Protein AF-A0A955P973-F1 (afdb_monomer_lite)

Radius of gyration: 18.42 Å; chains: 1; bounding box: 43×40×54 Å

Sequence (204 aa):
INCTELLSYLKTASVITGDEKYDRIYRELAKEKGYLEQARAPMPNDPALWTHIDASLLTLTLHALLLSEEDPDYLEVYREGVRQWYEEIEDEDCPLFSFTCGAIADIDIDAEACVEFLRDAPLDLIEWTVDNSSREDVSLVRSPELDHWQLDRLLPPSERAVMRWDKNPWSAVRGFGGQVESTGVYWLLPYWMGRYYGFIGAAE

Secondary structure (DSSP, 8-state):
-HHHHHHHHHHHHHHHH--HHHHHHHHHHHHHS-HHHHTTS-S-SSTTT--HHHHHHHHHHHHHHHHH---HHHHHHHHHHHHHHHHTTGGG--HHHHHHHHHHH-----HHHHHHHHHHS-S--B---EE-TT-SS--EE--S-SSS-EESSPPPGGGS----TTS-TTBSEE--TTS-B--THHHHHHHHHHHHHTSSPPP-

pLDDT: mean 93.72, std 5.2, range [50.56, 98.5]

Structure (mmCIF, N/CA/C/O backbone):
data_AF-A0A955P973-F1
#
_entry.id   AF-A0A955P973-F1
#
loop_
_atom_site.group_PDB
_atom_site.id
_atom_site.type_symbol
_atom_site.label_atom_id
_atom_site.label_alt_id
_atom_site.label_comp_id
_atom_site.label_asym_id
_atom_site.label_entity_id
_atom_site.label_seq_id
_atom_site.pdbx_PDB_ins_code
_atom_site.Cartn_x
_atom_site.Cartn_y
_atom_site.Cartn_z
_atom_site.occupancy
_atom_site.B_iso_or_equiv
_atom_site.auth_seq_id
_atom_site.auth_comp_id
_atom_site.auth_asym_id
_atom_site.auth_atom_id
_atom_site.pdbx_PDB_model_num
ATOM 1 N N . ILE A 1 1 ? 1.248 10.205 7.791 1.00 89.81 1 ILE A N 1
ATOM 2 C CA . ILE A 1 1 ? 1.519 8.778 8.131 1.00 89.81 1 ILE A CA 1
ATOM 3 C C . ILE A 1 1 ? 1.548 8.508 9.630 1.00 89.81 1 ILE A C 1
ATOM 5 O O . ILE A 1 1 ? 0.624 7.871 10.112 1.00 89.81 1 ILE A O 1
ATOM 9 N N . ASN A 1 2 ? 2.525 9.021 10.391 1.00 92.62 2 ASN A N 1
ATOM 10 C CA . ASN A 1 2 ? 2.682 8.694 11.826 1.00 92.62 2 ASN A CA 1
ATOM 11 C C . ASN A 1 2 ? 1.407 8.897 12.668 1.00 92.62 2 ASN A C 1
ATOM 13 O O . ASN A 1 2 ? 1.114 8.107 13.562 1.00 92.62 2 ASN A O 1
ATOM 17 N N . CYS A 1 3 ? 0.628 9.946 12.375 1.00 95.44 3 CYS A N 1
ATOM 18 C CA . CYS A 1 3 ? -0.659 10.174 13.036 1.00 95.44 3 CYS A CA 1
ATOM 19 C C . CYS A 1 3 ? -1.645 9.028 12.754 1.00 95.44 3 CYS A C 1
ATOM 21 O O . CYS A 1 3 ? -2.192 8.448 13.688 1.00 95.44 3 CYS A O 1
ATOM 23 N N . THR A 1 4 ? -1.825 8.672 11.480 1.00 96.25 4 THR A N 1
ATOM 24 C CA . THR A 1 4 ? -2.675 7.564 11.019 1.00 96.25 4 THR A CA 1
ATOM 25 C C . THR A 1 4 ? -2.247 6.226 11.616 1.00 96.25 4 THR A C 1
ATOM 27 O O . THR A 1 4 ? -3.092 5.464 12.079 1.00 96.25 4 THR A O 1
ATOM 30 N N . GLU A 1 5 ? -0.942 5.957 11.670 1.00 96.06 5 GLU A N 1
ATOM 31 C CA . GLU A 1 5 ? -0.391 4.740 12.269 1.00 96.06 5 GLU A CA 1
ATOM 32 C C . GLU A 1 5 ? -0.753 4.637 13.759 1.00 96.06 5 GLU A C 1
ATOM 34 O O . GLU A 1 5 ? -1.287 3.619 14.205 1.00 96.06 5 GLU A O 1
ATOM 39 N N . LEU A 1 6 ? -0.540 5.708 14.532 1.00 97.44 6 LEU A N 1
ATOM 40 C CA . LEU A 1 6 ? -0.854 5.698 15.960 1.00 97.44 6 LEU A CA 1
ATOM 41 C C . LEU A 1 6 ? -2.358 5.533 16.215 1.00 97.44 6 LEU A C 1
ATOM 43 O O . LEU A 1 6 ? -2.753 4.806 17.130 1.00 97.44 6 LEU A O 1
ATOM 47 N N . LEU A 1 7 ? -3.197 6.171 15.393 1.00 98.12 7 LEU A N 1
ATOM 48 C CA . LEU A 1 7 ? -4.647 5.985 15.435 1.00 98.12 7 LEU A CA 1
ATOM 49 C C . LEU A 1 7 ? -5.034 4.529 15.142 1.00 98.12 7 LEU A C 1
ATOM 51 O O . LEU A 1 7 ? -5.832 3.960 15.886 1.00 98.12 7 LEU A O 1
ATOM 55 N N . SER A 1 8 ? -4.422 3.912 14.127 1.00 97.69 8 SER A N 1
ATOM 56 C CA . SER A 1 8 ? -4.625 2.503 13.775 1.00 97.69 8 SER A CA 1
ATOM 57 C C . SER A 1 8 ? -4.288 1.569 14.936 1.00 97.69 8 SER A C 1
ATOM 59 O O . SER A 1 8 ? -5.124 0.753 15.334 1.00 97.69 8 SER A O 1
ATOM 61 N N . TYR A 1 9 ? -3.117 1.732 15.560 1.00 97.19 9 TYR A N 1
ATOM 62 C CA . TYR A 1 9 ? -2.709 0.895 16.691 1.00 97.19 9 TYR A CA 1
ATOM 63 C C . TYR A 1 9 ? -3.632 1.039 17.896 1.00 97.19 9 TYR A C 1
ATOM 65 O O . TYR A 1 9 ? -4.023 0.031 18.485 1.00 97.19 9 TYR A O 1
ATOM 73 N N . LEU A 1 10 ? -4.003 2.268 18.264 1.00 98.31 10 LEU A N 1
ATOM 74 C CA . LEU A 1 10 ? -4.879 2.499 19.411 1.00 98.31 10 LEU A CA 1
ATOM 75 C C . LEU A 1 10 ? -6.281 1.941 19.167 1.00 98.31 10 LEU A C 1
ATOM 77 O O . LEU A 1 10 ? -6.821 1.262 20.042 1.00 98.31 10 LEU A O 1
ATOM 81 N N . LYS A 1 11 ? -6.856 2.175 17.982 1.00 98.06 11 LYS A N 1
ATOM 82 C CA . LYS A 1 11 ? -8.194 1.678 17.666 1.00 98.06 11 LYS A CA 1
ATOM 83 C C . LYS A 1 11 ? -8.225 0.154 17.618 1.00 98.06 11 LYS A C 1
ATOM 85 O O . LYS A 1 11 ? -9.054 -0.461 18.287 1.00 98.06 11 LYS A O 1
ATOM 90 N N . THR A 1 12 ? -7.266 -0.450 16.920 1.00 97.31 12 THR A N 1
ATOM 91 C CA . THR A 1 12 ? -7.123 -1.909 16.834 1.00 97.31 12 THR A CA 1
ATOM 92 C C . THR A 1 12 ? -6.934 -2.526 18.222 1.00 97.31 12 THR A C 1
ATOM 94 O O . THR A 1 12 ? -7.609 -3.494 18.573 1.00 97.31 12 THR A O 1
ATOM 97 N N . ALA A 1 13 ? -6.071 -1.944 19.065 1.00 97.69 13 ALA A N 1
ATOM 98 C CA . ALA A 1 13 ? -5.870 -2.411 20.435 1.00 97.69 13 ALA A CA 1
ATOM 99 C C . ALA A 1 13 ? -7.152 -2.312 21.272 1.00 97.69 13 ALA A C 1
ATOM 101 O O . ALA A 1 13 ? -7.455 -3.236 22.028 1.00 97.69 13 ALA A O 1
ATOM 102 N N . SER A 1 14 ? -7.927 -1.235 21.121 1.00 97.94 14 SER A N 1
ATOM 103 C CA . SER A 1 14 ? -9.213 -1.088 21.802 1.00 97.94 14 SER A CA 1
ATOM 104 C C . SER A 1 14 ? -10.200 -2.184 21.410 1.00 97.94 14 SER A C 1
ATOM 106 O O . SER A 1 14 ? -10.818 -2.776 22.289 1.00 97.94 14 SER A O 1
ATOM 108 N N . VAL A 1 15 ? -10.324 -2.490 20.114 1.00 97.25 15 VAL A N 1
ATOM 109 C CA . VAL A 1 15 ? -11.243 -3.527 19.614 1.00 97.25 15 VAL A CA 1
ATOM 110 C C . VAL A 1 15 ? -10.823 -4.920 20.084 1.00 97.25 15 VAL A C 1
ATOM 112 O O . VAL A 1 15 ? -11.657 -5.690 20.550 1.00 97.25 15 VAL A O 1
ATOM 115 N N . ILE A 1 16 ? -9.528 -5.241 20.019 1.00 97.19 16 ILE A N 1
ATOM 116 C CA . ILE A 1 16 ? -9.019 -6.565 20.409 1.00 97.19 16 ILE A CA 1
ATOM 117 C C . ILE A 1 16 ? -9.099 -6.783 21.925 1.00 97.19 16 ILE A C 1
ATOM 119 O O . ILE A 1 16 ? -9.409 -7.885 22.375 1.00 97.19 16 ILE A O 1
ATOM 123 N N . THR A 1 17 ? -8.774 -5.764 22.726 1.00 97.94 17 THR A N 1
ATOM 124 C CA . THR A 1 17 ? -8.641 -5.919 24.186 1.00 97.94 17 THR A CA 1
ATOM 125 C C . THR A 1 17 ? -9.894 -5.539 24.969 1.00 97.94 17 THR A C 1
ATOM 127 O O . THR A 1 17 ? -10.065 -6.016 26.090 1.00 97.94 17 THR A O 1
ATOM 130 N N . GLY A 1 18 ? -10.743 -4.665 24.425 1.00 97.06 18 GLY A N 1
ATOM 131 C CA . GLY A 1 18 ? -11.860 -4.050 25.144 1.00 97.06 18 GLY A CA 1
ATOM 132 C C . GLY A 1 18 ? -11.442 -3.063 26.244 1.00 97.06 18 GLY A C 1
ATOM 133 O O . GLY A 1 18 ? -12.291 -2.630 27.018 1.00 97.06 18 GLY A O 1
ATOM 134 N N . ASP A 1 19 ? -10.155 -2.713 26.359 1.00 98.19 19 ASP A N 1
ATOM 135 C CA . ASP A 1 19 ? -9.668 -1.776 27.376 1.00 98.19 19 ASP A CA 1
ATOM 136 C C . ASP A 1 19 ? -9.933 -0.325 26.943 1.00 98.19 19 ASP A C 1
ATOM 138 O O . ASP A 1 19 ? -9.270 0.215 26.050 1.00 98.19 19 ASP A O 1
ATOM 142 N N . GLU A 1 20 ? -10.885 0.320 27.624 1.00 97.12 20 GLU A N 1
ATOM 143 C CA . GLU A 1 20 ? -11.351 1.690 27.360 1.00 97.12 20 GLU A CA 1
ATOM 144 C C . GLU A 1 20 ? -10.229 2.739 27.338 1.00 97.12 20 GLU A C 1
ATOM 146 O O . GLU A 1 20 ? -10.392 3.814 26.753 1.00 97.12 20 GLU A O 1
ATOM 151 N N . LYS A 1 21 ? -9.063 2.463 27.945 1.00 98.38 21 LYS A N 1
ATOM 152 C CA . LYS A 1 21 ? -7.933 3.399 27.904 1.00 98.38 21 LYS A CA 1
ATOM 153 C C . LYS A 1 21 ? -7.481 3.681 26.468 1.00 98.38 21 LYS A C 1
ATOM 155 O O . LYS A 1 21 ? -7.048 4.801 26.200 1.00 98.38 21 LYS A O 1
ATOM 160 N N . TYR A 1 22 ? -7.555 2.688 25.576 1.00 98.50 22 TYR A N 1
ATOM 161 C CA . TYR A 1 22 ? -7.095 2.820 24.197 1.00 98.50 22 TYR A CA 1
ATOM 162 C C . TYR A 1 22 ? -8.058 3.678 23.380 1.00 98.50 22 TYR A C 1
ATOM 164 O O . TYR A 1 22 ? -7.598 4.630 22.758 1.00 98.50 22 TYR A O 1
ATOM 172 N N . ASP A 1 23 ? -9.371 3.423 23.456 1.00 97.81 23 ASP A N 1
ATOM 173 C CA . ASP A 1 23 ? -10.387 4.265 22.802 1.00 97.81 23 ASP A CA 1
ATOM 174 C C . ASP A 1 23 ? -10.342 5.708 23.321 1.00 97.81 23 ASP A C 1
ATOM 176 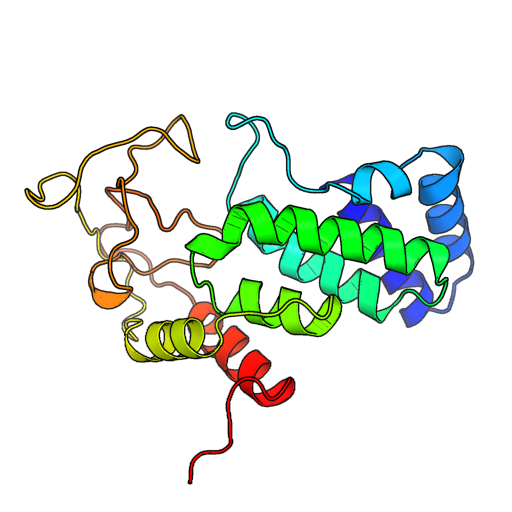O O . ASP A 1 23 ? -10.379 6.656 22.537 1.00 97.81 23 ASP A O 1
ATOM 180 N N . ARG A 1 24 ? -10.160 5.902 24.634 1.00 98.38 24 ARG A N 1
ATOM 181 C CA . ARG A 1 24 ? -10.030 7.247 25.208 1.00 98.38 24 ARG A CA 1
ATOM 182 C C . ARG A 1 24 ? -8.853 8.016 24.606 1.00 98.38 24 ARG A C 1
ATOM 184 O O . ARG A 1 24 ? -9.037 9.152 24.176 1.00 98.38 24 ARG A O 1
ATOM 191 N N . ILE A 1 25 ? -7.660 7.412 24.566 1.00 98.50 25 ILE A N 1
ATOM 192 C CA . ILE A 1 25 ? -6.463 8.059 23.997 1.00 98.50 25 ILE A CA 1
ATOM 193 C C . ILE A 1 25 ? -6.630 8.248 22.485 1.00 98.50 25 ILE A C 1
ATOM 195 O O . ILE A 1 25 ? -6.295 9.305 21.961 1.00 98.50 25 ILE A O 1
ATOM 199 N N . TYR A 1 26 ? -7.190 7.260 21.787 1.00 98.38 26 TYR A N 1
ATOM 200 C CA . TYR A 1 26 ? -7.517 7.350 20.366 1.00 98.38 26 TYR A CA 1
ATOM 201 C C . TYR A 1 26 ? -8.381 8.584 20.065 1.00 98.38 26 TYR A C 1
ATOM 203 O O . TYR A 1 26 ? -8.027 9.389 19.204 1.00 98.38 26 TYR A O 1
ATOM 211 N N . ARG A 1 27 ? -9.467 8.790 20.821 1.00 98.00 27 ARG A N 1
ATOM 212 C CA . ARG A 1 27 ? -10.365 9.942 20.647 1.00 98.00 27 ARG A CA 1
ATOM 213 C C . ARG A 1 27 ? -9.706 11.268 21.015 1.00 98.00 27 ARG A C 1
ATOM 215 O O . ARG A 1 27 ? -9.924 12.246 20.302 1.00 98.00 27 ARG A O 1
ATOM 222 N N . GLU A 1 28 ? -8.894 11.300 22.073 1.00 98.31 28 GLU A N 1
ATOM 223 C CA . GLU A 1 28 ? -8.109 12.483 22.455 1.00 98.31 28 GLU A CA 1
ATOM 224 C C . GLU A 1 28 ? -7.164 12.899 21.319 1.00 98.31 28 GLU A C 1
ATOM 226 O O . GLU A 1 28 ? -7.184 14.046 20.876 1.00 98.31 28 GLU A O 1
ATOM 231 N N . LEU A 1 29 ? -6.371 11.965 20.787 1.00 98.44 29 LEU A N 1
ATOM 232 C CA . LEU A 1 29 ? -5.438 12.258 19.699 1.00 98.44 29 LEU A CA 1
ATOM 233 C C . LEU A 1 29 ? -6.167 12.655 18.415 1.00 98.44 29 LEU A C 1
ATOM 235 O O . LEU A 1 29 ? -5.798 13.639 17.770 1.00 98.44 29 LEU A O 1
ATOM 239 N N . ALA A 1 30 ? -7.225 11.924 18.068 1.00 97.88 30 ALA A N 1
ATOM 240 C CA . ALA A 1 30 ? -8.020 12.192 16.881 1.00 97.88 30 ALA A CA 1
ATOM 241 C C . ALA A 1 30 ? -8.620 13.607 16.901 1.00 97.88 30 ALA A C 1
ATOM 243 O O . ALA A 1 30 ? -8.427 14.351 15.938 1.00 97.88 30 ALA A O 1
ATOM 244 N N . LYS A 1 31 ? -9.305 13.989 17.991 1.00 96.06 31 LYS A N 1
ATOM 245 C CA . LYS A 1 31 ? -10.055 15.254 18.076 1.00 96.06 31 LYS A CA 1
ATOM 246 C C . LYS A 1 31 ? -9.228 16.415 18.612 1.00 96.06 31 LYS A C 1
ATOM 248 O O . LYS A 1 31 ? -9.226 17.486 18.018 1.00 96.06 31 LYS A O 1
ATOM 253 N N . GLU A 1 32 ? -8.538 16.233 19.733 1.00 96.38 32 GLU A N 1
ATOM 254 C CA . GLU A 1 32 ? -7.876 17.339 20.437 1.00 96.38 32 GLU A CA 1
ATOM 255 C C . GLU A 1 32 ? -6.486 17.644 19.882 1.00 96.38 32 GLU A C 1
ATOM 257 O O . GLU A 1 32 ? -6.037 18.789 19.940 1.00 96.38 32 GLU A O 1
ATOM 262 N N . LYS A 1 33 ? -5.788 16.633 19.348 1.00 97.44 33 LYS A N 1
ATOM 263 C CA . LYS A 1 33 ? -4.465 16.808 18.719 1.00 97.44 33 LYS A CA 1
ATOM 264 C C . LYS A 1 33 ? -4.527 16.904 17.195 1.00 97.44 33 LYS A C 1
ATOM 266 O O . LYS A 1 33 ? -3.489 17.097 16.569 1.00 97.44 33 LYS A O 1
ATOM 271 N N . GLY A 1 34 ? -5.719 16.787 16.607 1.00 97.06 34 GLY A N 1
ATOM 272 C CA . GLY A 1 34 ? -5.938 16.926 15.167 1.00 97.06 34 GLY A CA 1
ATOM 273 C C . GLY A 1 34 ? -5.402 15.763 14.331 1.00 97.06 34 GLY A C 1
ATOM 274 O O . GLY A 1 34 ? -5.201 15.927 13.131 1.00 97.06 34 GLY A O 1
ATOM 275 N N . TYR A 1 35 ? -5.156 14.590 14.927 1.00 98.06 35 TYR A N 1
ATOM 276 C CA . TYR A 1 35 ? -4.590 13.454 14.186 1.00 98.06 35 TYR A CA 1
ATOM 277 C C . TYR A 1 35 ? -5.574 12.905 13.156 1.00 98.06 35 TYR A C 1
ATOM 279 O O . TYR A 1 35 ? -5.141 12.360 12.146 1.00 98.06 35 TYR A O 1
ATOM 287 N N . LEU A 1 36 ? -6.880 13.069 13.395 1.00 97.50 36 LEU A N 1
ATOM 288 C CA . LEU A 1 36 ? -7.906 12.696 12.427 1.00 97.50 36 LEU A CA 1
ATOM 289 C C . LEU A 1 36 ? -7.771 13.524 11.146 1.00 97.50 36 LEU A C 1
ATOM 291 O O . LEU A 1 36 ? -7.778 12.969 10.059 1.00 97.50 36 LEU A O 1
ATOM 295 N N . GLU A 1 37 ? -7.551 14.832 11.275 1.00 96.94 37 GLU A N 1
ATOM 296 C CA . GLU A 1 37 ? -7.366 15.713 10.119 1.00 96.94 37 GLU A CA 1
ATOM 297 C C . GLU A 1 37 ? -6.099 15.357 9.333 1.00 96.94 37 GLU A C 1
ATOM 299 O O . GLU A 1 37 ? -6.122 15.284 8.110 1.00 96.94 37 GLU A O 1
ATOM 304 N N . GLN A 1 38 ? -5.006 15.032 10.030 1.00 95.62 38 GLN A N 1
ATOM 305 C CA . GLN A 1 38 ? -3.779 14.543 9.387 1.00 95.62 38 GLN A CA 1
ATOM 306 C C . GLN A 1 38 ? -3.970 13.192 8.676 1.00 95.62 38 GLN A C 1
ATOM 308 O O . GLN A 1 38 ? -3.183 12.846 7.800 1.00 95.62 38 GLN A O 1
ATOM 313 N N . ALA A 1 39 ? -4.990 12.413 9.049 1.00 96.31 39 ALA A N 1
ATOM 314 C CA . ALA A 1 39 ? -5.301 11.141 8.409 1.00 96.31 39 ALA A CA 1
ATOM 315 C C . ALA A 1 39 ? -6.120 11.288 7.113 1.00 96.31 39 ALA A C 1
ATOM 317 O O . ALA A 1 39 ? -6.230 10.296 6.399 1.00 96.31 39 ALA A O 1
ATOM 318 N N . ARG A 1 40 ? -6.638 12.486 6.783 1.00 95.94 40 ARG A N 1
ATOM 319 C CA . ARG A 1 40 ? -7.300 12.765 5.489 1.00 95.94 40 ARG A CA 1
ATOM 320 C C . ARG A 1 40 ? -6.344 12.722 4.297 1.00 95.94 40 ARG A C 1
ATOM 322 O O . ARG A 1 40 ? -6.775 12.445 3.190 1.00 95.94 40 ARG A O 1
ATOM 329 N N . ALA A 1 41 ? -5.068 13.026 4.519 1.00 94.94 41 ALA A N 1
ATOM 330 C CA . ALA A 1 41 ? -4.021 13.004 3.499 1.00 94.94 41 ALA A CA 1
ATOM 331 C C . ALA A 1 41 ? -2.750 12.411 4.122 1.00 94.94 41 ALA A C 1
ATOM 333 O O . ALA A 1 41 ? -1.848 13.145 4.538 1.00 94.94 41 ALA A O 1
ATOM 334 N N . PRO A 1 42 ? -2.718 11.083 4.337 1.00 93.31 42 PRO A N 1
ATOM 335 C CA . PRO A 1 42 ? -1.640 10.460 5.076 1.00 93.31 42 PRO A CA 1
ATOM 336 C C . PRO A 1 42 ? -0.309 10.531 4.331 1.00 93.31 42 PRO A C 1
ATOM 338 O O . PRO A 1 42 ? 0.707 10.619 5.026 1.00 93.31 42 PRO A O 1
ATOM 341 N N . MET A 1 43 ? -0.301 10.492 2.994 1.00 90.75 43 MET A N 1
ATOM 342 C CA . MET A 1 43 ? 0.917 10.562 2.183 1.00 90.75 43 MET A CA 1
ATOM 343 C C . MET A 1 43 ? 1.409 12.010 2.048 1.00 90.75 43 MET A C 1
ATOM 345 O O . MET A 1 43 ? 0.599 12.923 1.884 1.00 90.75 43 MET A O 1
ATOM 349 N N . PRO A 1 44 ? 2.728 12.254 2.125 1.00 87.25 44 PRO A N 1
ATOM 350 C CA . PRO A 1 44 ? 3.273 13.584 1.906 1.00 87.25 44 PRO A CA 1
ATOM 351 C C . PRO A 1 44 ? 3.269 13.951 0.416 1.00 87.25 44 PRO A C 1
ATOM 353 O O . PRO A 1 44 ? 3.720 13.173 -0.415 1.00 87.25 44 PRO A O 1
ATOM 356 N N . ASN A 1 45 ? 2.875 15.188 0.107 1.00 82.69 45 ASN A N 1
ATOM 357 C CA . ASN A 1 45 ? 2.956 15.744 -1.253 1.00 82.69 45 ASN A CA 1
ATOM 358 C C . ASN A 1 45 ? 4.360 16.279 -1.600 1.00 82.69 45 ASN A C 1
ATOM 360 O O . ASN A 1 45 ? 4.595 16.722 -2.720 1.00 82.69 45 ASN A O 1
ATOM 364 N N . ASP A 1 46 ? 5.271 16.339 -0.622 1.00 86.31 46 ASP A N 1
ATOM 365 C CA . ASP A 1 46 ? 6.655 16.764 -0.839 1.00 86.31 46 ASP A CA 1
ATOM 366 C C . ASP A 1 46 ? 7.471 15.568 -1.360 1.00 86.31 46 ASP A C 1
ATOM 368 O O . ASP A 1 46 ? 7.659 14.609 -0.602 1.00 86.31 46 ASP A O 1
ATOM 372 N N . PRO A 1 47 ? 8.007 15.616 -2.596 1.00 80.94 47 PRO A N 1
ATOM 373 C CA . PRO A 1 47 ? 8.802 14.524 -3.161 1.00 80.94 47 PRO A CA 1
ATOM 374 C C . PRO A 1 47 ? 10.032 14.148 -2.323 1.00 80.94 47 PRO A C 1
ATOM 376 O O . PRO A 1 47 ? 10.534 13.034 -2.431 1.00 80.94 47 PRO A O 1
ATOM 379 N N . ALA A 1 48 ? 10.538 15.056 -1.480 1.00 85.38 48 ALA A N 1
ATOM 380 C CA . ALA A 1 48 ? 11.658 14.771 -0.582 1.00 85.38 48 ALA A CA 1
ATOM 381 C C . ALA A 1 48 ? 11.268 13.902 0.628 1.00 85.38 48 ALA A C 1
ATOM 383 O O . ALA A 1 48 ? 12.141 13.346 1.293 1.00 85.38 48 ALA A O 1
ATOM 384 N N . LEU A 1 49 ? 9.974 13.820 0.942 1.00 85.19 49 LEU A N 1
ATOM 385 C CA . LEU A 1 49 ? 9.425 13.022 2.039 1.00 85.19 49 LEU A CA 1
ATOM 386 C C . LEU A 1 49 ? 8.700 11.771 1.541 1.00 85.19 49 LEU A C 1
ATOM 388 O O . LEU A 1 49 ? 8.305 10.939 2.353 1.00 85.19 49 LEU A O 1
ATOM 392 N N . TRP A 1 50 ? 8.496 11.654 0.233 1.00 85.56 50 TRP A N 1
ATOM 393 C CA . TRP A 1 50 ? 7.768 10.553 -0.368 1.00 85.56 50 TRP A CA 1
ATOM 394 C C . TRP A 1 50 ? 8.634 9.294 -0.414 1.00 85.56 50 TRP A C 1
ATOM 396 O O . TRP A 1 50 ? 9.756 9.315 -0.923 1.00 85.56 50 TRP A O 1
ATOM 406 N N . THR A 1 51 ? 8.116 8.191 0.129 1.00 85.50 51 THR A N 1
ATOM 407 C CA . THR A 1 51 ? 8.795 6.895 0.091 1.00 85.50 51 THR A CA 1
ATOM 408 C C . THR A 1 51 ? 7.816 5.753 -0.164 1.00 85.50 51 THR A C 1
ATOM 410 O O . THR A 1 51 ? 6.666 5.764 0.270 1.00 85.50 51 THR A O 1
ATOM 413 N N . HIS A 1 52 ? 8.306 4.695 -0.803 1.00 88.06 52 HIS A N 1
ATOM 414 C CA . HIS A 1 52 ? 7.549 3.449 -0.983 1.00 88.06 52 HIS A CA 1
ATOM 415 C C . HIS A 1 52 ? 7.277 2.680 0.306 1.00 88.06 52 HIS A C 1
ATOM 417 O O . HIS A 1 52 ? 6.302 1.936 0.418 1.00 88.06 52 HIS A O 1
ATOM 423 N N . ILE A 1 53 ? 8.145 2.852 1.302 1.00 89.56 53 ILE A N 1
ATOM 424 C CA . ILE A 1 53 ? 7.982 2.220 2.615 1.00 89.56 53 ILE A CA 1
ATOM 425 C C . ILE A 1 53 ? 6.698 2.726 3.269 1.00 89.56 53 ILE A C 1
ATOM 427 O O . ILE A 1 53 ? 5.922 1.945 3.817 1.00 89.56 53 ILE A O 1
ATOM 431 N N . ASP A 1 54 ? 6.475 4.027 3.159 1.00 89.88 54 ASP A N 1
ATOM 432 C CA . ASP A 1 54 ? 5.311 4.732 3.661 1.00 89.88 54 ASP A CA 1
ATOM 433 C C . ASP A 1 54 ? 4.012 4.272 2.982 1.00 89.88 54 ASP A C 1
ATOM 435 O O . ASP A 1 54 ? 3.056 3.911 3.673 1.00 89.88 54 ASP A O 1
ATOM 439 N N . ALA A 1 55 ? 4.006 4.159 1.649 1.00 88.38 55 ALA A N 1
ATOM 440 C CA . ALA A 1 55 ? 2.880 3.593 0.901 1.00 88.38 55 ALA A CA 1
ATOM 441 C C . ALA A 1 55 ? 2.575 2.145 1.337 1.00 88.38 55 ALA A C 1
ATOM 443 O O . ALA A 1 55 ? 1.433 1.792 1.647 1.00 88.38 55 ALA A O 1
ATOM 444 N N . SER A 1 56 ? 3.605 1.302 1.466 1.00 91.31 56 SER A N 1
ATOM 445 C CA . SER A 1 56 ? 3.422 -0.076 1.932 1.00 91.31 56 SER A CA 1
ATOM 446 C C . SER A 1 56 ? 2.929 -0.157 3.381 1.00 91.31 56 SER A C 1
ATOM 448 O O . SER A 1 56 ? 2.180 -1.079 3.713 1.00 91.31 56 SER A O 1
ATOM 450 N N . LEU A 1 57 ? 3.318 0.774 4.254 1.00 93.06 57 LEU A N 1
ATOM 451 C CA . LEU A 1 57 ? 2.841 0.834 5.636 1.00 93.06 57 LEU A CA 1
ATOM 452 C C . LEU A 1 57 ? 1.359 1.237 5.706 1.00 93.06 57 LEU A C 1
ATOM 454 O O . LEU A 1 57 ? 0.615 0.717 6.545 1.00 93.06 57 LEU A O 1
ATOM 458 N N . LEU A 1 58 ? 0.897 2.115 4.811 1.00 93.88 58 LEU A N 1
ATOM 459 C CA . LEU A 1 58 ? -0.513 2.509 4.729 1.00 93.88 58 LEU A CA 1
ATOM 460 C C . LEU A 1 58 ? -1.444 1.344 4.399 1.00 93.88 58 LEU A C 1
ATOM 462 O O . LEU A 1 58 ? -2.534 1.272 4.967 1.00 93.88 58 LEU A O 1
ATOM 466 N N . THR A 1 59 ? -0.965 0.368 3.623 1.00 92.56 59 THR A N 1
ATOM 467 C CA . THR A 1 59 ? -1.690 -0.891 3.380 1.00 92.56 59 THR A CA 1
ATOM 468 C C . THR A 1 59 ? -2.082 -1.572 4.692 1.00 92.56 59 THR A C 1
ATOM 470 O O . THR A 1 59 ? -3.210 -2.018 4.846 1.00 92.56 59 THR A O 1
ATOM 473 N N . LEU A 1 60 ? -1.177 -1.641 5.671 1.00 91.06 60 LEU A N 1
ATOM 474 C CA . LEU A 1 60 ? -1.453 -2.302 6.949 1.00 91.06 60 LEU A CA 1
ATOM 475 C C . LEU A 1 60 ? -2.251 -1.402 7.897 1.00 91.06 60 LEU A C 1
ATOM 477 O O . LEU A 1 60 ? -3.179 -1.859 8.566 1.00 91.06 60 LEU A O 1
ATOM 481 N N . THR A 1 61 ? -1.888 -0.121 7.964 1.00 95.06 61 THR A N 1
ATOM 482 C CA . THR A 1 61 ? -2.447 0.806 8.955 1.00 95.06 61 THR A CA 1
ATOM 483 C C . THR A 1 61 ? -3.883 1.200 8.633 1.00 95.06 61 THR A C 1
ATOM 485 O O . THR A 1 61 ? -4.738 1.086 9.513 1.00 95.06 61 THR A O 1
ATOM 488 N N . LEU A 1 62 ? -4.181 1.608 7.395 1.00 95.00 62 LEU A N 1
ATOM 489 C CA . LEU A 1 62 ? -5.539 1.980 6.992 1.00 95.00 62 LEU A CA 1
ATOM 490 C C . LEU A 1 62 ? -6.454 0.757 6.957 1.00 95.00 62 LEU A C 1
ATOM 492 O O . LEU A 1 62 ? -7.588 0.851 7.412 1.00 95.00 62 LEU A O 1
ATOM 496 N N . HIS A 1 63 ? -5.961 -0.409 6.533 1.00 92.94 63 HIS A N 1
ATOM 497 C CA . HIS A 1 63 ? -6.765 -1.631 6.540 1.00 92.94 63 HIS A CA 1
ATOM 498 C C . HIS A 1 63 ? -7.225 -2.012 7.952 1.00 92.94 63 HIS A C 1
ATOM 500 O O . HIS A 1 63 ? -8.417 -2.197 8.185 1.00 92.94 63 HIS A O 1
ATOM 506 N N . ALA A 1 64 ? -6.308 -2.057 8.924 1.00 93.94 64 ALA A N 1
ATOM 507 C CA . ALA A 1 64 ? -6.668 -2.344 10.312 1.00 93.94 64 ALA A CA 1
ATOM 508 C C . ALA A 1 64 ? -7.582 -1.263 10.915 1.00 93.94 64 ALA A C 1
ATOM 510 O O . ALA A 1 64 ? -8.518 -1.583 11.650 1.00 93.94 64 ALA A O 1
ATOM 511 N N . LEU A 1 65 ? -7.343 0.008 10.579 1.00 95.62 65 LEU A N 1
ATOM 512 C CA . LEU A 1 65 ? -8.108 1.138 11.101 1.00 95.62 65 LEU A CA 1
ATOM 513 C C . LEU A 1 65 ? -9.549 1.157 10.571 1.00 95.62 65 LEU A C 1
ATOM 515 O O . LEU A 1 65 ? -10.471 1.254 11.377 1.00 95.62 65 LEU A O 1
ATOM 519 N N . LEU A 1 66 ? -9.758 1.007 9.257 1.00 95.81 66 LEU A N 1
ATOM 520 C CA . LEU A 1 66 ? -11.100 0.989 8.660 1.00 95.81 66 LEU A CA 1
ATOM 521 C C . LEU A 1 66 ? -11.906 -0.253 9.056 1.00 95.81 66 LEU A C 1
ATOM 523 O O . LEU A 1 66 ? -13.119 -0.152 9.197 1.00 95.81 66 LEU A O 1
ATOM 527 N N . LEU A 1 67 ? -11.261 -1.405 9.276 1.00 93.50 67 LEU A N 1
ATOM 528 C CA . LEU A 1 67 ? -11.950 -2.599 9.783 1.00 93.50 67 LEU A CA 1
ATOM 529 C C . LEU A 1 67 ? -12.336 -2.492 11.266 1.00 93.50 67 LEU A C 1
ATOM 531 O O . LEU A 1 67 ? -13.213 -3.225 11.718 1.00 93.50 67 LEU A O 1
ATOM 535 N N . SER A 1 68 ? -11.666 -1.621 12.026 1.00 95.94 68 SER A N 1
ATOM 536 C CA . SER A 1 68 ? -11.881 -1.467 13.469 1.00 95.94 68 SER A CA 1
ATOM 537 C C . SER A 1 68 ? -12.774 -0.278 13.834 1.00 95.94 68 SER A C 1
ATOM 539 O O . SER A 1 68 ? -13.272 -0.225 14.958 1.00 95.94 68 SER A O 1
ATOM 541 N N . GLU A 1 69 ? -12.931 0.712 12.952 1.00 96.56 69 GLU A N 1
ATOM 542 C CA . GLU A 1 69 ? -13.730 1.910 13.216 1.00 96.56 69 GLU A CA 1
ATOM 543 C C . GLU A 1 69 ? -15.213 1.721 12.880 1.00 96.56 69 GLU A C 1
ATOM 545 O O . GLU A 1 69 ? -15.577 1.121 11.874 1.00 96.56 69 GLU A O 1
ATOM 550 N N . GLU A 1 70 ? -16.073 2.265 13.739 1.00 95.50 70 GLU A N 1
ATOM 551 C CA . GLU A 1 70 ? -17.533 2.195 13.629 1.00 95.50 70 GLU A CA 1
ATOM 552 C C . GLU A 1 70 ? -18.167 3.590 13.527 1.00 95.50 70 GLU A C 1
ATOM 554 O O . GLU A 1 70 ? -19.297 3.723 13.059 1.00 95.50 70 GLU A O 1
ATOM 559 N N . ASP A 1 71 ? -17.459 4.639 13.961 1.00 97.12 71 ASP A N 1
ATOM 560 C CA . ASP A 1 71 ? -17.919 6.020 13.887 1.00 97.12 71 ASP A CA 1
ATOM 561 C C . ASP A 1 71 ? -17.928 6.492 12.417 1.00 97.12 71 ASP A C 1
ATOM 563 O O . ASP A 1 71 ? -16.864 6.586 11.791 1.00 97.12 71 ASP A O 1
ATOM 567 N N . PRO A 1 72 ? -19.107 6.790 11.838 1.00 96.94 72 PRO A N 1
ATOM 568 C CA . PRO A 1 72 ? -19.221 7.129 10.423 1.00 96.94 72 PRO A CA 1
ATOM 569 C C . PRO A 1 72 ? -18.478 8.420 10.060 1.00 96.94 72 PRO A C 1
ATOM 571 O O . PRO A 1 72 ? -17.976 8.522 8.941 1.00 96.94 72 PRO A O 1
ATOM 574 N N . ASP A 1 73 ? -18.353 9.371 10.992 1.00 96.56 73 ASP A N 1
ATOM 575 C CA . ASP A 1 73 ? -17.653 10.634 10.740 1.00 96.56 73 ASP A CA 1
ATOM 576 C C . ASP A 1 73 ? -16.144 10.397 10.585 1.00 96.56 73 ASP A C 1
ATOM 578 O O . ASP A 1 73 ? -15.476 11.040 9.777 1.00 96.56 73 ASP A O 1
ATOM 582 N N . TYR A 1 74 ? -15.599 9.444 11.343 1.00 97.44 74 TYR A N 1
ATOM 583 C CA . TYR A 1 74 ? -14.194 9.057 11.266 1.00 97.44 74 TYR A CA 1
ATOM 584 C C . TYR A 1 74 ? -13.916 8.178 10.051 1.00 97.44 74 TYR A C 1
ATOM 586 O O . TYR A 1 74 ? -12.899 8.354 9.383 1.00 97.44 74 TYR A O 1
ATOM 594 N N . LEU A 1 75 ? -14.825 7.247 9.748 1.00 96.81 75 LEU A N 1
ATOM 595 C CA . LEU A 1 75 ? -14.709 6.381 8.580 1.00 96.81 75 LEU A CA 1
ATOM 596 C C . LEU A 1 75 ? -14.627 7.183 7.283 1.00 96.81 75 LEU A C 1
ATOM 598 O O . LEU A 1 75 ? -13.822 6.830 6.424 1.00 96.81 75 LEU A O 1
ATOM 602 N N . GLU A 1 76 ? -15.402 8.262 7.136 1.00 96.31 76 GLU A N 1
ATOM 603 C CA . GLU A 1 76 ? -15.312 9.083 5.925 1.00 96.31 76 GLU A CA 1
ATOM 604 C C . GLU A 1 76 ? -13.942 9.755 5.793 1.00 96.31 76 GLU A C 1
ATOM 606 O O . GLU A 1 76 ? -13.332 9.695 4.730 1.00 96.31 76 GLU A O 1
ATOM 611 N N . VAL A 1 77 ? -13.395 10.284 6.892 1.00 97.12 77 VAL A N 1
ATOM 612 C CA . VAL A 1 77 ? -12.035 10.849 6.918 1.00 97.12 77 VAL A CA 1
ATOM 613 C C . VAL A 1 77 ? -10.988 9.820 6.497 1.00 97.12 77 VAL A C 1
ATOM 615 O O . VAL A 1 77 ? -10.094 10.119 5.708 1.00 97.12 77 VAL A O 1
ATOM 618 N N . TYR A 1 78 ? -11.085 8.594 7.006 1.00 97.25 78 TYR A N 1
ATOM 619 C CA . TYR A 1 78 ? -10.132 7.550 6.650 1.00 97.25 78 TYR A CA 1
ATOM 620 C C . TYR A 1 78 ? -10.284 7.090 5.203 1.00 97.25 78 TYR A C 1
ATOM 622 O O . TYR A 1 78 ? -9.276 6.800 4.564 1.00 97.25 78 TYR A O 1
ATOM 630 N N . ARG A 1 79 ? -11.505 7.073 4.656 1.00 96.62 79 ARG A N 1
ATOM 631 C CA . ARG A 1 79 ? -11.732 6.801 3.230 1.00 96.62 79 ARG A CA 1
ATOM 632 C C . ARG A 1 79 ? -11.163 7.898 2.342 1.00 96.62 79 ARG A C 1
ATOM 634 O O . ARG A 1 79 ? -10.563 7.569 1.327 1.00 96.62 79 ARG A O 1
ATOM 641 N N . GLU A 1 80 ? -11.287 9.169 2.721 1.00 96.31 80 GLU A N 1
ATOM 642 C CA . GLU A 1 80 ? -10.576 10.263 2.043 1.00 96.31 80 GLU A CA 1
ATOM 643 C C . GLU A 1 80 ? -9.059 10.031 2.057 1.00 96.31 80 GLU A C 1
ATOM 645 O O . GLU A 1 80 ? -8.424 10.133 1.012 1.00 96.31 80 GLU A O 1
ATOM 650 N N . GLY A 1 81 ? -8.500 9.606 3.195 1.00 96.19 81 GLY A N 1
ATOM 651 C CA . GLY A 1 81 ? -7.086 9.240 3.303 1.00 96.19 81 GLY A CA 1
ATOM 652 C C . GLY A 1 81 ? -6.667 8.083 2.398 1.00 96.19 81 GLY A C 1
ATOM 653 O O . GLY A 1 81 ? -5.582 8.124 1.823 1.00 96.19 81 GLY A O 1
ATOM 654 N N . VAL A 1 82 ? -7.516 7.063 2.238 1.00 96.75 82 VAL A N 1
ATOM 655 C CA . VAL A 1 82 ? -7.265 5.957 1.299 1.00 96.75 82 VAL A CA 1
ATOM 656 C C . VAL A 1 82 ? -7.319 6.446 -0.149 1.00 96.75 82 VAL A C 1
ATOM 658 O O . VAL A 1 82 ? -6.459 6.054 -0.929 1.00 96.75 82 VAL A O 1
ATOM 661 N N . ARG A 1 83 ? -8.276 7.313 -0.510 1.00 95.56 83 ARG A N 1
ATOM 662 C CA . ARG A 1 83 ? -8.361 7.903 -1.860 1.00 95.56 83 ARG A CA 1
ATOM 663 C C . ARG A 1 83 ? -7.121 8.737 -2.174 1.00 95.56 83 ARG A C 1
ATOM 665 O O . ARG A 1 83 ? -6.494 8.497 -3.194 1.00 95.56 83 ARG A O 1
ATOM 672 N N . GLN A 1 84 ? -6.715 9.618 -1.254 1.00 94.94 84 GLN A N 1
ATOM 673 C CA . GLN A 1 84 ? -5.501 10.423 -1.408 1.00 94.94 84 GLN A CA 1
ATOM 674 C C . GLN A 1 84 ? -4.254 9.553 -1.549 1.00 94.94 84 GLN A C 1
ATOM 676 O O . GLN A 1 84 ? -3.384 9.855 -2.350 1.00 94.94 84 GLN A O 1
ATOM 681 N N . TRP A 1 85 ? -4.152 8.473 -0.772 1.00 94.06 85 TRP A N 1
ATOM 682 C CA . TRP A 1 85 ? -3.047 7.539 -0.929 1.00 94.06 85 TRP A CA 1
ATOM 683 C C . TRP A 1 85 ? -3.091 6.843 -2.293 1.00 94.06 85 TRP A C 1
ATOM 685 O O . TRP A 1 85 ? -2.061 6.792 -2.952 1.00 94.06 85 TRP A O 1
ATOM 695 N N . TYR A 1 86 ? -4.252 6.336 -2.721 1.00 94.75 86 TYR A N 1
ATOM 696 C CA . TYR A 1 86 ? -4.388 5.603 -3.980 1.00 94.75 86 TYR A CA 1
ATOM 697 C C . TYR A 1 86 ? -4.055 6.458 -5.206 1.00 94.75 86 TYR A C 1
ATOM 699 O O . TYR A 1 86 ? -3.349 5.973 -6.081 1.00 94.75 86 TYR A O 1
ATOM 707 N N . GLU A 1 87 ? -4.460 7.731 -5.226 1.00 92.75 87 GLU A N 1
ATOM 708 C CA . GLU A 1 87 ? -4.100 8.690 -6.287 1.00 92.75 87 GLU A CA 1
ATOM 709 C C . GLU A 1 87 ? -2.576 8.789 -6.511 1.00 92.75 87 GLU A C 1
ATOM 711 O O . GLU A 1 87 ? -2.128 9.019 -7.627 1.00 92.75 87 GLU A O 1
ATOM 716 N N . GLU A 1 88 ? -1.758 8.572 -5.476 1.00 90.06 88 GLU A N 1
ATOM 717 C CA . GLU A 1 88 ? -0.291 8.638 -5.576 1.00 90.06 88 GLU A CA 1
ATOM 718 C C . GLU A 1 88 ? 0.356 7.344 -6.102 1.00 90.06 88 GLU A C 1
ATOM 720 O O . GLU A 1 88 ? 1.547 7.336 -6.413 1.00 90.06 88 GLU A O 1
ATOM 725 N N . ILE A 1 89 ? -0.382 6.230 -6.138 1.00 90.56 89 ILE A N 1
ATOM 726 C CA . ILE A 1 89 ? 0.156 4.890 -6.436 1.00 90.56 89 ILE A CA 1
ATOM 727 C C . ILE A 1 89 ? -0.640 4.124 -7.502 1.00 90.56 89 ILE A C 1
ATOM 729 O O . ILE A 1 89 ? -0.297 2.979 -7.800 1.00 90.56 89 ILE A O 1
ATOM 733 N N . GLU A 1 90 ? -1.716 4.702 -8.044 1.00 91.94 90 GLU A N 1
ATOM 734 C CA . GLU A 1 90 ? -2.613 4.019 -8.984 1.00 91.94 90 GLU A CA 1
ATOM 735 C C . GLU A 1 90 ? -1.879 3.556 -10.247 1.00 91.94 90 GLU A C 1
ATOM 737 O O . GLU A 1 90 ? -2.079 2.426 -10.686 1.00 91.94 90 GLU A O 1
ATOM 742 N N . ASP A 1 91 ? -0.927 4.361 -10.730 1.00 91.19 91 ASP A N 1
ATOM 743 C CA . ASP A 1 91 ? -0.106 4.082 -11.914 1.00 91.19 91 ASP A CA 1
ATOM 744 C C . ASP A 1 91 ? 0.867 2.899 -11.737 1.00 91.19 91 ASP A C 1
ATOM 746 O O . ASP A 1 91 ? 1.595 2.547 -12.666 1.00 91.19 91 ASP A O 1
ATOM 750 N N . GLU A 1 92 ? 0.938 2.293 -10.546 1.00 91.12 92 GLU A N 1
ATOM 751 C CA . GLU A 1 92 ? 1.860 1.188 -10.269 1.00 91.12 92 GLU A CA 1
ATOM 752 C C . GLU A 1 92 ? 1.287 -0.202 -10.521 1.00 91.12 92 GLU A C 1
ATOM 754 O O . GLU A 1 92 ? 2.044 -1.182 -10.494 1.00 91.12 92 GLU A O 1
ATOM 759 N N . ASP A 1 93 ? -0.034 -0.299 -10.708 1.00 90.38 93 ASP A N 1
ATOM 760 C CA . ASP A 1 93 ? -0.782 -1.555 -10.832 1.00 90.38 93 ASP A CA 1
ATOM 761 C C . ASP A 1 93 ? -0.411 -2.576 -9.740 1.00 90.38 93 ASP A C 1
ATOM 763 O O . ASP A 1 93 ? -0.437 -3.793 -9.942 1.00 90.38 93 ASP 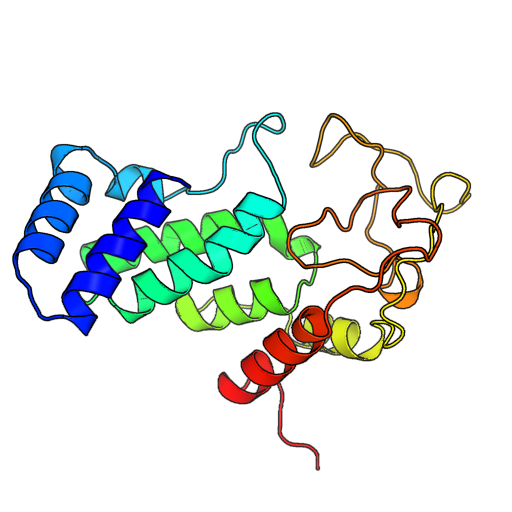A O 1
ATOM 767 N N . CYS A 1 94 ? -0.017 -2.078 -8.561 1.00 94.00 94 CYS A N 1
ATOM 768 C CA . CYS A 1 94 ? 0.466 -2.889 -7.455 1.00 94.00 94 CYS A CA 1
ATOM 769 C C . CYS A 1 94 ? -0.699 -3.701 -6.869 1.00 94.00 94 CYS A C 1
ATOM 771 O O . CYS A 1 94 ? -1.564 -3.126 -6.197 1.00 94.00 94 CYS A O 1
ATOM 773 N N . PRO A 1 95 ? -0.715 -5.043 -7.003 1.00 95.81 95 PRO A N 1
ATOM 774 C CA . PRO A 1 95 ? -1.850 -5.846 -6.560 1.00 95.81 95 PRO A CA 1
ATOM 775 C C . PRO A 1 95 ? -2.104 -5.741 -5.052 1.00 95.81 95 PRO A C 1
ATOM 777 O O . PRO A 1 95 ? -3.250 -5.782 -4.612 1.00 95.81 95 PRO A O 1
ATOM 780 N N . LEU A 1 96 ? -1.050 -5.582 -4.237 1.00 95.25 96 LEU A N 1
ATOM 781 C CA . LEU A 1 96 ? -1.211 -5.415 -2.790 1.00 95.25 96 LEU A CA 1
ATOM 782 C C . LEU A 1 96 ? -1.963 -4.122 -2.468 1.00 95.25 96 LEU A C 1
ATOM 784 O O . LEU A 1 96 ? -2.857 -4.128 -1.620 1.00 95.25 96 LEU A O 1
ATOM 788 N N . PHE A 1 97 ? -1.601 -3.026 -3.128 1.00 95.31 97 PHE A N 1
ATOM 789 C CA . PHE A 1 97 ? -2.175 -1.725 -2.827 1.00 95.31 97 PHE A CA 1
ATOM 790 C C . PHE A 1 97 ? -3.569 -1.583 -3.432 1.00 95.31 97 PHE A C 1
ATOM 792 O O . PHE A 1 97 ? -4.511 -1.296 -2.697 1.00 95.31 97 PHE A O 1
ATOM 799 N N . SER A 1 98 ? -3.731 -1.897 -4.719 1.00 95.88 98 SER A N 1
ATOM 800 C CA . SER A 1 98 ? -5.014 -1.812 -5.419 1.00 95.88 98 SER A CA 1
ATOM 801 C C . SER A 1 98 ? -6.081 -2.673 -4.747 1.00 95.88 98 SER A C 1
ATOM 803 O O . SER A 1 98 ? -7.127 -2.155 -4.362 1.00 95.88 98 SER A O 1
ATOM 805 N N . PHE A 1 99 ? -5.813 -3.957 -4.472 1.00 96.06 99 PHE A N 1
ATOM 806 C CA . PHE A 1 99 ? -6.796 -4.798 -3.773 1.00 96.06 99 PHE A CA 1
ATOM 807 C C . PHE A 1 99 ? -7.098 -4.302 -2.354 1.00 96.06 99 PHE A C 1
ATOM 809 O O . PHE A 1 99 ? -8.226 -4.456 -1.889 1.00 96.06 99 PHE A O 1
ATOM 816 N N . THR A 1 100 ? -6.132 -3.692 -1.660 1.00 94.75 100 THR A N 1
ATOM 817 C CA . THR A 1 100 ? -6.382 -3.089 -0.342 1.00 94.75 100 THR A CA 1
ATOM 818 C C . THR A 1 100 ? -7.324 -1.899 -0.452 1.00 94.75 100 THR A C 1
ATOM 820 O O . THR A 1 100 ? -8.331 -1.866 0.254 1.00 94.75 100 THR A O 1
ATOM 823 N N . CYS A 1 101 ? -7.018 -0.949 -1.336 1.00 95.25 101 CYS A N 1
ATOM 824 C CA . CYS A 1 101 ? -7.799 0.263 -1.558 1.00 95.25 101 CYS A CA 1
ATOM 825 C C . CYS A 1 101 ? -9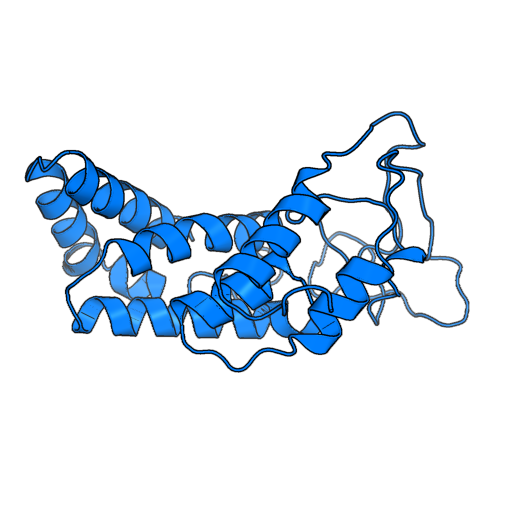.222 -0.059 -2.024 1.00 95.25 101 CYS A C 1
ATOM 827 O O . CYS A 1 101 ? -10.182 0.426 -1.422 1.00 95.25 101 CYS A O 1
ATOM 829 N N . GLY A 1 102 ? -9.363 -0.953 -3.008 1.00 94.81 102 GLY A N 1
ATOM 830 C CA . GLY A 1 102 ? -10.665 -1.425 -3.477 1.00 94.81 102 GLY A CA 1
ATOM 831 C C . GLY A 1 102 ? -11.484 -2.084 -2.363 1.00 94.81 102 GLY A C 1
ATOM 832 O O . GLY A 1 102 ? -12.673 -1.813 -2.225 1.00 94.81 102 GLY A O 1
ATOM 833 N N . ALA A 1 103 ? -10.852 -2.892 -1.504 1.00 93.62 103 ALA A N 1
ATOM 834 C CA . ALA A 1 103 ? -11.553 -3.598 -0.431 1.00 93.62 103 ALA A CA 1
ATOM 835 C C . ALA A 1 103 ? -12.064 -2.688 0.698 1.00 93.62 103 ALA A C 1
ATOM 837 O O . ALA A 1 103 ? -13.120 -2.966 1.265 1.00 93.62 103 ALA A O 1
ATOM 838 N N . ILE A 1 104 ? -11.315 -1.643 1.075 1.00 92.44 104 ILE A N 1
ATOM 839 C CA . ILE A 1 104 ? -11.629 -0.839 2.275 1.00 92.44 104 ILE A CA 1
ATOM 840 C C . ILE A 1 104 ? -12.286 0.509 1.970 1.00 92.44 104 ILE A C 1
ATOM 842 O O . ILE A 1 104 ? -12.949 1.069 2.847 1.00 92.44 104 ILE A O 1
ATOM 846 N N . ALA A 1 105 ? -12.121 1.035 0.756 1.00 89.38 105 ALA A N 1
ATOM 847 C CA . ALA A 1 105 ? -12.596 2.367 0.389 1.00 89.38 105 ALA A CA 1
ATOM 848 C C . ALA A 1 105 ? -13.550 2.397 -0.814 1.00 89.38 105 ALA A C 1
ATOM 850 O O . ALA A 1 105 ? -13.935 3.495 -1.214 1.00 89.38 105 ALA A O 1
ATOM 851 N N . ASP A 1 106 ? -13.969 1.232 -1.332 1.00 85.50 106 ASP A N 1
ATOM 852 C CA . ASP A 1 106 ? -14.889 1.116 -2.481 1.00 85.50 106 ASP A CA 1
ATOM 853 C C . ASP A 1 10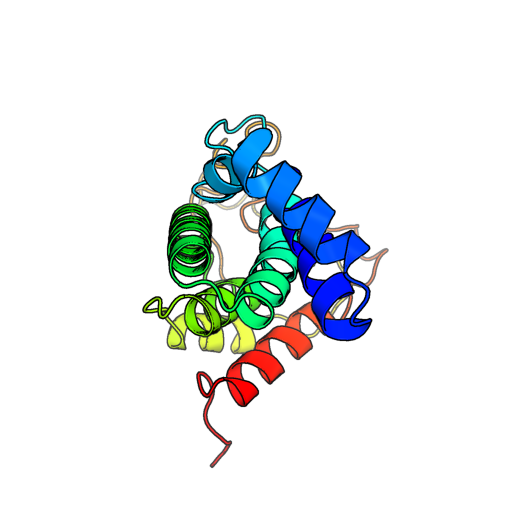6 ? -14.389 1.911 -3.701 1.00 85.50 106 ASP A C 1
ATOM 855 O O . ASP A 1 106 ? -15.130 2.627 -4.373 1.00 85.50 106 ASP A O 1
ATOM 859 N N . ILE A 1 107 ? -13.075 1.849 -3.920 1.00 92.75 107 ILE A N 1
ATOM 860 C CA . ILE A 1 107 ? -12.403 2.475 -5.056 1.00 92.75 107 ILE A CA 1
ATOM 861 C C . ILE A 1 107 ? -12.477 1.511 -6.240 1.00 92.75 107 ILE A C 1
ATOM 863 O O . ILE A 1 107 ? -12.215 0.316 -6.081 1.00 92.75 107 ILE A O 1
ATOM 867 N N . ASP A 1 108 ? -12.830 2.036 -7.414 1.00 93.00 108 ASP A N 1
ATOM 868 C CA . ASP A 1 108 ? -12.776 1.282 -8.666 1.00 93.00 108 ASP A CA 1
ATOM 869 C C . ASP A 1 108 ? -11.310 1.092 -9.062 1.00 93.00 108 ASP A C 1
ATOM 871 O O . ASP A 1 108 ? -10.584 2.067 -9.251 1.00 93.00 108 ASP A O 1
ATOM 875 N N . ILE A 1 109 ? -10.868 -0.161 -9.110 1.00 95.50 109 ILE A N 1
ATOM 876 C CA . ILE A 1 109 ? -9.476 -0.531 -9.371 1.00 95.50 109 ILE A CA 1
ATOM 877 C C . ILE A 1 109 ? -9.376 -1.321 -10.669 1.00 95.50 109 ILE A C 1
ATOM 879 O O . ILE A 1 109 ? -10.269 -2.108 -10.997 1.00 95.50 109 ILE A O 1
ATOM 883 N N . ASP A 1 110 ? -8.236 -1.218 -11.349 1.00 95.69 110 ASP A N 1
ATOM 884 C CA . ASP A 1 110 ? -7.923 -2.110 -12.464 1.00 95.69 110 ASP A CA 1
ATOM 885 C C . ASP A 1 110 ? -7.473 -3.489 -11.947 1.00 95.69 110 ASP A C 1
ATOM 887 O O . ASP A 1 110 ? -6.290 -3.813 -11.791 1.00 95.69 110 ASP A O 1
ATOM 891 N N . ALA A 1 111 ? -8.460 -4.325 -11.617 1.00 95.38 111 ALA A N 1
ATOM 892 C CA . ALA A 1 111 ? -8.211 -5.688 -11.170 1.00 95.38 111 ALA A CA 1
ATOM 893 C C . ALA A 1 111 ? -7.562 -6.551 -12.268 1.00 95.38 111 ALA A C 1
ATOM 895 O O . ALA A 1 111 ? -6.827 -7.483 -11.936 1.00 95.38 111 ALA A O 1
ATOM 896 N N . GLU A 1 112 ? -7.806 -6.257 -13.550 1.00 96.00 112 GLU A N 1
ATOM 897 C CA . GLU A 1 112 ? -7.213 -6.992 -14.669 1.00 96.00 112 GLU A CA 1
ATOM 898 C C . GLU A 1 112 ? -5.710 -6.716 -14.754 1.00 96.00 112 GLU A C 1
ATOM 900 O O . GLU A 1 112 ? -4.932 -7.672 -14.770 1.00 96.00 112 GLU A O 1
ATOM 905 N N . ALA A 1 113 ? -5.291 -5.450 -14.669 1.00 95.94 113 ALA A N 1
ATOM 906 C CA . ALA A 1 113 ? -3.882 -5.067 -14.595 1.00 95.94 113 ALA A CA 1
ATOM 907 C C . ALA A 1 113 ? -3.171 -5.721 -13.398 1.00 95.94 113 ALA A C 1
ATOM 909 O O . ALA A 1 113 ? -2.081 -6.280 -13.543 1.00 95.94 113 ALA A O 1
ATOM 910 N N . CYS A 1 114 ? -3.827 -5.779 -12.233 1.00 96.56 114 CYS A N 1
ATOM 911 C CA . CYS A 1 114 ? -3.289 -6.477 -11.062 1.00 96.56 114 CYS A CA 1
ATOM 912 C C . CYS A 1 114 ? -3.110 -7.990 -11.301 1.00 96.56 114 CYS A C 1
ATOM 914 O O . CYS A 1 114 ? -2.156 -8.602 -10.811 1.00 96.56 114 CYS A O 1
ATOM 916 N N . VAL A 1 115 ? -4.027 -8.632 -12.033 1.00 96.12 115 VAL A N 1
ATOM 917 C CA . VAL A 1 115 ? -3.905 -10.055 -12.384 1.00 96.12 115 VAL A CA 1
ATOM 918 C C . VAL A 1 115 ? -2.807 -10.275 -13.423 1.00 96.12 115 VAL A C 1
ATOM 920 O O . VAL A 1 115 ? -2.036 -11.226 -13.279 1.00 96.12 115 VAL A O 1
ATOM 923 N N . GLU A 1 116 ? -2.700 -9.414 -14.434 1.00 96.00 116 GLU A N 1
ATOM 924 C CA . GLU A 1 116 ? -1.612 -9.456 -15.416 1.00 96.00 116 GLU A CA 1
ATOM 925 C C . GLU A 1 116 ? -0.253 -9.282 -14.739 1.00 96.00 116 GLU A C 1
ATOM 927 O O . GLU A 1 116 ? 0.668 -10.057 -15.003 1.00 96.00 116 GLU A O 1
ATOM 932 N N . PHE A 1 117 ? -0.158 -8.379 -13.760 1.00 95.31 117 PHE A N 1
ATOM 933 C CA . PHE A 1 117 ? 1.021 -8.258 -12.916 1.00 95.31 117 PHE A CA 1
ATOM 934 C C . PHE A 1 117 ? 1.375 -9.596 -12.258 1.00 95.31 117 PHE A C 1
ATOM 936 O O . PHE A 1 117 ? 2.511 -10.056 -12.352 1.00 95.31 117 PHE A O 1
ATOM 943 N N . LEU A 1 118 ? 0.416 -10.243 -11.581 1.00 95.62 118 LEU A N 1
ATOM 944 C CA . LEU A 1 118 ? 0.656 -11.512 -10.882 1.00 95.62 118 LEU A CA 1
ATOM 945 C C . LEU A 1 118 ? 1.034 -12.656 -11.836 1.00 95.62 118 LEU A C 1
ATOM 947 O O . LEU A 1 118 ? 1.707 -13.595 -11.406 1.00 95.62 118 LEU A O 1
ATOM 951 N N . ARG A 1 119 ? 0.599 -12.601 -13.101 1.00 95.44 119 ARG A N 1
ATOM 952 C CA . ARG A 1 119 ? 0.957 -13.572 -14.146 1.00 95.44 119 ARG A CA 1
ATOM 953 C C . ARG A 1 119 ? 2.371 -13.359 -14.678 1.00 95.44 119 ARG A C 1
ATOM 955 O O . ARG A 1 119 ? 3.065 -14.345 -14.908 1.00 95.44 119 ARG A O 1
ATOM 962 N N . ASP A 1 120 ? 2.776 -12.107 -14.874 1.00 96.00 120 ASP A N 1
ATOM 963 C CA . ASP A 1 120 ? 4.090 -11.746 -15.416 1.00 96.00 120 ASP A CA 1
ATOM 964 C C . ASP A 1 120 ? 5.198 -11.728 -14.346 1.00 96.00 120 ASP A C 1
ATOM 966 O O . ASP A 1 120 ? 6.375 -11.908 -14.658 1.00 96.00 120 ASP A O 1
ATOM 970 N N . ALA A 1 121 ? 4.836 -11.545 -13.071 1.00 94.00 121 ALA A N 1
ATOM 971 C CA . ALA A 1 121 ? 5.785 -11.475 -11.966 1.00 94.00 121 ALA A CA 1
ATOM 972 C C . ALA A 1 121 ? 6.685 -12.729 -11.892 1.00 94.00 121 ALA A C 1
ATOM 974 O O . ALA A 1 121 ? 6.179 -13.855 -11.805 1.00 94.00 121 ALA A O 1
ATOM 975 N N . PRO A 1 122 ? 8.023 -12.564 -11.869 1.00 91.44 122 PRO A N 1
ATOM 976 C CA . PRO A 1 122 ? 8.938 -13.692 -11.792 1.00 91.44 122 PRO A CA 1
ATOM 977 C C . PRO A 1 122 ? 8.783 -14.437 -10.460 1.00 91.44 122 PRO A C 1
ATOM 979 O O . PRO A 1 122 ? 8.690 -13.838 -9.390 1.00 91.44 122 PRO A O 1
ATOM 982 N N . LEU A 1 123 ? 8.784 -15.771 -10.535 1.00 90.75 123 LEU A N 1
ATOM 983 C CA . LEU A 1 123 ? 8.743 -16.650 -9.359 1.00 90.75 123 LEU A CA 1
ATOM 984 C C . LEU A 1 123 ? 10.138 -16.990 -8.811 1.00 90.75 123 LEU A C 1
ATOM 986 O O . LEU A 1 123 ? 10.236 -17.574 -7.733 1.00 90.75 123 LEU A O 1
ATOM 990 N N . ASP A 1 124 ? 11.206 -16.650 -9.543 1.00 93.50 124 ASP A N 1
ATOM 991 C CA . ASP A 1 124 ? 12.561 -16.629 -8.984 1.00 93.50 124 ASP A CA 1
ATOM 992 C C . ASP A 1 124 ? 12.654 -15.440 -8.030 1.00 93.50 124 ASP A C 1
ATOM 994 O O . ASP A 1 124 ? 12.404 -14.310 -8.435 1.00 93.50 124 ASP A O 1
ATOM 998 N N . LEU A 1 125 ? 12.972 -15.701 -6.764 1.00 94.69 125 LEU A N 1
ATOM 999 C CA . LEU A 1 125 ? 13.038 -14.677 -5.725 1.00 94.69 125 LEU A CA 1
ATOM 1000 C C . LEU A 1 125 ? 14.455 -14.130 -5.524 1.00 94.69 125 LEU A C 1
ATOM 1002 O O . LEU A 1 125 ? 14.649 -13.253 -4.680 1.00 94.69 125 LEU A O 1
ATOM 1006 N N . ILE A 1 126 ? 15.451 -14.628 -6.264 1.00 95.94 126 ILE A N 1
ATOM 1007 C CA . ILE A 1 126 ? 16.818 -14.113 -6.201 1.00 95.94 126 ILE A CA 1
ATOM 1008 C C . ILE A 1 126 ? 16.832 -12.676 -6.734 1.00 95.94 126 ILE A C 1
ATOM 1010 O O . ILE A 1 126 ? 16.451 -12.403 -7.872 1.00 95.94 126 ILE A O 1
ATOM 1014 N N . GLU A 1 127 ? 17.327 -11.739 -5.925 1.00 95.19 127 GLU A N 1
ATOM 1015 C CA . GLU A 1 127 ? 17.428 -10.328 -6.304 1.00 95.19 127 GLU A CA 1
ATOM 1016 C C . GLU A 1 127 ? 18.668 -10.099 -7.186 1.00 95.19 127 GLU A C 1
ATOM 1018 O O . GLU A 1 127 ? 19.691 -9.534 -6.771 1.00 95.19 127 GLU A O 1
ATOM 1023 N N . TRP A 1 128 ? 18.586 -10.573 -8.432 1.00 96.19 128 TRP A N 1
ATOM 1024 C CA . TRP A 1 128 ? 19.533 -10.247 -9.495 1.00 96.19 128 TRP A CA 1
ATOM 1025 C C . TRP A 1 128 ? 19.550 -8.741 -9.750 1.00 96.19 128 TRP A C 1
ATOM 1027 O O . TRP A 1 128 ? 18.512 -8.081 -9.722 1.00 96.19 128 TRP A O 1
ATOM 1037 N N . THR A 1 129 ? 20.736 -8.187 -10.008 1.00 96.62 129 THR A N 1
ATOM 1038 C CA . THR A 1 129 ? 20.824 -6.783 -10.415 1.00 96.62 129 THR A CA 1
ATOM 1039 C C . THR A 1 129 ? 20.351 -6.640 -11.855 1.00 96.62 129 THR A C 1
ATOM 1041 O O . THR A 1 129 ? 20.982 -7.170 -12.768 1.00 96.62 129 THR A O 1
ATOM 1044 N N . VAL A 1 130 ? 19.262 -5.901 -12.039 1.00 96.19 130 VAL A N 1
ATOM 1045 C CA . VAL A 1 130 ? 18.723 -5.496 -13.336 1.00 96.19 130 VAL A CA 1
ATOM 1046 C C . VAL A 1 130 ? 19.066 -4.025 -13.545 1.00 96.19 130 VAL A C 1
ATOM 1048 O O . VAL A 1 130 ? 18.726 -3.179 -12.716 1.00 96.19 130 VAL A O 1
ATOM 1051 N N . ASP A 1 131 ? 19.770 -3.734 -14.638 1.00 97.06 131 ASP A N 1
ATOM 1052 C CA . ASP A 1 131 ? 20.145 -2.382 -15.051 1.00 97.06 131 ASP A CA 1
ATOM 1053 C C . ASP A 1 131 ? 19.370 -2.000 -16.316 1.00 97.06 131 ASP A C 1
ATOM 1055 O O . ASP A 1 131 ? 19.730 -2.380 -17.430 1.00 97.06 131 ASP A O 1
ATOM 1059 N N . ASN A 1 132 ? 18.300 -1.232 -16.127 1.00 97.19 132 ASN A N 1
ATOM 1060 C CA . ASN A 1 132 ? 17.476 -0.692 -17.202 1.00 97.19 132 ASN A CA 1
ATOM 1061 C C . ASN A 1 132 ? 17.930 0.710 -17.645 1.00 97.19 132 ASN A C 1
ATOM 1063 O O . ASN A 1 132 ? 17.329 1.281 -18.550 1.00 97.19 132 ASN A O 1
ATOM 1067 N N . SER A 1 133 ? 18.995 1.274 -17.061 1.00 96.31 133 SER A N 1
ATOM 1068 C CA . SER A 1 133 ? 19.443 2.645 -17.357 1.00 96.31 133 SER A CA 1
ATOM 1069 C C . SER A 1 133 ? 20.084 2.812 -18.737 1.00 96.31 133 SER A C 1
ATOM 1071 O O . SER A 1 133 ? 20.203 3.929 -19.236 1.00 96.31 133 SER A O 1
ATOM 1073 N N . SER A 1 134 ? 20.496 1.700 -19.349 1.00 94.88 134 SER A N 1
ATOM 1074 C CA . SER A 1 134 ? 21.134 1.661 -20.670 1.00 94.88 134 SER A CA 1
ATOM 1075 C C . SER A 1 134 ? 20.166 1.386 -21.824 1.00 94.88 134 SER A C 1
ATOM 1077 O O . SER A 1 134 ? 20.588 1.323 -22.979 1.00 94.88 134 SER A O 1
ATOM 1079 N N . ARG A 1 135 ? 18.877 1.205 -21.526 1.00 96.50 135 ARG A N 1
ATOM 1080 C CA . ARG A 1 135 ? 17.841 0.946 -22.526 1.00 96.50 135 ARG A CA 1
ATOM 1081 C C . ARG A 1 135 ? 17.591 2.170 -23.406 1.00 96.50 135 ARG A C 1
ATOM 1083 O O . ARG A 1 135 ? 17.568 3.296 -22.925 1.00 96.50 135 ARG A O 1
ATOM 1090 N N . GLU A 1 136 ? 17.365 1.931 -24.696 1.00 96.75 136 GLU A N 1
ATOM 1091 C CA . GLU A 1 136 ? 17.094 2.991 -25.681 1.00 96.75 136 GLU A CA 1
ATOM 1092 C C . GLU A 1 136 ? 15.605 3.386 -25.755 1.00 96.75 136 GLU A C 1
ATOM 1094 O O . GLU A 1 136 ? 15.270 4.411 -26.343 1.00 96.75 136 GLU A O 1
ATOM 1099 N N . ASP A 1 137 ? 14.707 2.579 -25.178 1.00 97.31 137 ASP A N 1
ATOM 1100 C CA . ASP A 1 137 ? 13.246 2.736 -25.238 1.00 97.31 137 ASP A CA 1
ATOM 1101 C C . ASP A 1 137 ? 12.621 3.391 -23.989 1.00 97.31 137 ASP A C 1
ATOM 1103 O O . ASP A 1 137 ? 11.394 3.425 -23.863 1.00 97.31 137 ASP A O 1
ATOM 1107 N N . VAL A 1 138 ? 13.447 3.883 -23.062 1.00 96.88 138 VAL A N 1
ATOM 1108 C CA . VAL A 1 138 ? 13.042 4.559 -21.815 1.00 96.88 138 VAL A CA 1
ATOM 1109 C C . VAL A 1 138 ? 13.974 5.732 -21.517 1.00 96.88 138 VAL A C 1
ATOM 1111 O O . VAL A 1 138 ? 15.104 5.788 -22.003 1.00 96.88 138 VAL A O 1
ATOM 1114 N N . SER A 1 139 ? 13.505 6.670 -20.700 1.00 96.88 139 SER A N 1
ATOM 1115 C CA . SER A 1 139 ? 14.267 7.846 -20.271 1.00 96.88 139 SER A CA 1
ATOM 1116 C C . SER A 1 139 ? 14.484 7.855 -18.760 1.00 96.88 139 SER A C 1
ATOM 1118 O O . SER A 1 139 ? 13.643 7.385 -18.000 1.00 96.88 139 SER A O 1
ATOM 1120 N N . LEU A 1 140 ? 15.602 8.437 -18.310 1.00 96.62 140 LEU A N 1
ATOM 1121 C CA . LEU A 1 140 ? 15.874 8.622 -16.883 1.00 96.62 140 LEU A CA 1
ATOM 1122 C C . LEU A 1 140 ? 15.225 9.903 -16.347 1.00 96.62 140 LEU A C 1
ATOM 1124 O O . LEU A 1 140 ? 15.455 10.994 -16.872 1.00 96.62 140 LEU A O 1
ATOM 1128 N N . VAL A 1 141 ? 14.480 9.777 -15.251 1.00 94.81 141 VAL A N 1
ATOM 1129 C CA . VAL A 1 141 ? 13.756 10.862 -14.577 1.00 94.81 141 VAL A CA 1
ATOM 1130 C C . VAL A 1 141 ? 14.064 10.904 -13.072 1.00 94.81 141 VAL A C 1
ATOM 1132 O O . VAL A 1 141 ? 14.687 9.997 -12.515 1.00 94.81 141 VAL A O 1
ATOM 1135 N N . ARG A 1 142 ? 13.660 12.001 -12.416 1.00 88.94 142 ARG A N 1
ATOM 1136 C CA . ARG A 1 142 ? 13.766 12.234 -10.958 1.00 88.94 142 ARG A CA 1
ATOM 1137 C C . ARG A 1 142 ? 12.391 12.472 -10.327 1.00 88.94 142 ARG A C 1
ATOM 1139 O O . ARG A 1 142 ? 12.177 13.466 -9.642 1.00 88.94 142 ARG A O 1
ATOM 1146 N N . SER A 1 143 ? 11.452 11.603 -10.670 1.00 82.62 143 SER A N 1
ATOM 1147 C CA . SER A 1 143 ? 10.086 11.573 -10.155 1.00 82.62 143 SER A CA 1
ATOM 1148 C C . SER A 1 143 ? 9.624 10.109 -10.140 1.00 82.62 143 SER A C 1
ATOM 1150 O O . SER A 1 143 ? 9.985 9.401 -11.084 1.00 82.62 143 SER A O 1
ATOM 1152 N N . PRO A 1 144 ? 8.857 9.649 -9.134 1.00 73.75 144 PRO A N 1
ATOM 1153 C CA . PRO A 1 144 ? 8.400 10.397 -7.952 1.00 73.75 144 PRO A CA 1
ATOM 1154 C C . PRO A 1 144 ? 9.500 10.718 -6.918 1.00 73.75 144 PRO A C 1
ATOM 1156 O O . PRO A 1 144 ? 9.411 11.737 -6.243 1.00 73.75 144 PRO A O 1
ATOM 1159 N N . GLU A 1 145 ? 10.582 9.933 -6.829 1.00 81.00 145 GLU A N 1
ATOM 1160 C CA . GLU A 1 145 ? 11.685 10.195 -5.878 1.00 81.00 145 GLU A CA 1
ATOM 1161 C C . GLU A 1 145 ? 12.787 11.107 -6.466 1.00 81.00 145 GLU A C 1
ATOM 1163 O O . GLU A 1 145 ? 13.083 11.069 -7.660 1.00 81.00 145 GLU A O 1
ATOM 1168 N N . LEU A 1 146 ? 13.460 11.915 -5.641 1.00 83.19 146 LEU A N 1
ATOM 1169 C CA . LEU A 1 146 ? 14.492 12.852 -6.129 1.00 83.19 146 LEU A CA 1
ATOM 1170 C C . LEU A 1 146 ? 15.908 12.257 -6.203 1.00 83.19 146 LEU A C 1
ATOM 1172 O O . LEU A 1 146 ? 16.719 12.689 -7.033 1.00 83.19 146 LEU A O 1
ATOM 1176 N N . ASP A 1 147 ? 16.225 11.305 -5.324 1.00 82.31 147 ASP A N 1
ATOM 1177 C CA . ASP A 1 147 ? 17.600 10.841 -5.098 1.00 82.31 147 ASP A CA 1
ATOM 1178 C C . ASP A 1 147 ? 18.060 9.796 -6.118 1.00 82.31 147 ASP A C 1
ATOM 1180 O O . ASP A 1 147 ? 19.201 9.842 -6.594 1.00 82.31 147 ASP A O 1
ATOM 1184 N N . HIS A 1 148 ? 17.176 8.866 -6.476 1.00 85.38 148 HIS A N 1
ATOM 1185 C CA . HIS A 1 148 ? 17.487 7.746 -7.355 1.00 85.38 148 HIS A CA 1
ATOM 1186 C C . HIS A 1 148 ? 17.035 8.005 -8.795 1.00 85.38 148 HIS A C 1
ATOM 1188 O O . HIS A 1 148 ? 15.996 8.615 -9.043 1.00 85.38 148 HIS A O 1
ATOM 1194 N N . TRP A 1 149 ? 17.816 7.507 -9.760 1.00 93.12 149 TRP A N 1
ATOM 1195 C CA . TRP A 1 149 ? 17.385 7.489 -11.156 1.00 93.12 149 TRP A CA 1
ATOM 1196 C C . TRP A 1 149 ? 16.206 6.539 -11.321 1.00 93.12 149 TRP A C 1
ATOM 1198 O O . TRP A 1 149 ? 16.276 5.370 -10.927 1.00 93.12 149 TRP A O 1
ATOM 1208 N N . GLN A 1 150 ? 15.147 7.058 -11.924 1.00 93.88 150 GLN A N 1
ATOM 1209 C CA . GLN A 1 150 ? 13.923 6.330 -12.217 1.00 93.88 150 GLN A CA 1
ATOM 1210 C C . GLN A 1 150 ? 13.683 6.301 -13.720 1.00 93.88 150 GLN A C 1
ATOM 1212 O O . GLN A 1 150 ? 14.279 7.089 -14.453 1.00 93.88 150 GLN A O 1
ATOM 1217 N N . LEU A 1 151 ? 12.838 5.387 -14.170 1.00 95.94 151 LEU A N 1
ATOM 1218 C CA . LEU A 1 151 ? 12.366 5.325 -15.546 1.00 95.94 151 LEU A CA 1
ATOM 1219 C C . LEU A 1 151 ? 11.127 6.208 -15.716 1.00 95.94 151 LEU A C 1
ATOM 1221 O O . LEU A 1 151 ? 10.352 6.389 -14.782 1.00 95.94 151 LEU A O 1
ATOM 1225 N N . ASP A 1 152 ? 10.940 6.746 -16.916 1.00 94.94 152 ASP A N 1
ATOM 1226 C CA . ASP A 1 152 ? 9.787 7.567 -17.306 1.00 94.94 152 ASP A CA 1
ATOM 1227 C C . ASP A 1 152 ? 8.470 6.784 -17.430 1.00 94.94 152 ASP A C 1
ATOM 1229 O O . ASP A 1 152 ? 7.403 7.386 -17.522 1.00 94.94 152 ASP A O 1
ATOM 1233 N N . ARG A 1 153 ? 8.543 5.451 -17.428 1.00 94.12 153 ARG A N 1
ATOM 1234 C CA . ARG A 1 153 ? 7.401 4.533 -17.394 1.00 94.12 153 ARG A CA 1
ATOM 1235 C C . ARG A 1 153 ? 7.755 3.261 -16.634 1.00 94.12 153 ARG A C 1
ATOM 1237 O O . ARG A 1 153 ? 8.919 2.847 -16.625 1.00 94.12 153 ARG A O 1
ATOM 1244 N N . LEU A 1 154 ? 6.751 2.592 -16.072 1.00 93.50 154 LEU A N 1
ATOM 1245 C CA . LEU A 1 154 ? 6.942 1.249 -15.539 1.00 93.50 154 LEU A CA 1
ATOM 1246 C C . LEU A 1 154 ? 7.145 0.238 -16.664 1.00 93.50 154 LEU A C 1
ATOM 1248 O O . LEU A 1 154 ? 6.431 0.211 -17.667 1.00 93.50 154 LEU A O 1
ATOM 1252 N N . LEU A 1 155 ? 8.155 -0.604 -16.472 1.00 95.00 155 LEU A N 1
ATOM 1253 C CA . LEU A 1 155 ? 8.391 -1.777 -17.299 1.00 95.00 155 LEU A CA 1
ATOM 1254 C C . LEU A 1 155 ? 7.555 -2.962 -16.788 1.00 95.00 155 LEU A C 1
ATOM 1256 O O . LEU A 1 155 ? 7.200 -2.985 -15.603 1.00 95.00 155 LEU A O 1
ATOM 1260 N N . PRO A 1 156 ? 7.282 -3.970 -17.637 1.00 94.94 156 PRO A N 1
ATOM 1261 C CA . PRO A 1 156 ? 6.646 -5.210 -17.201 1.00 94.94 156 PRO A CA 1
ATOM 1262 C C . PRO A 1 156 ? 7.345 -5.817 -15.969 1.00 94.94 156 PRO A C 1
ATOM 1264 O O . PRO A 1 156 ? 8.570 -5.698 -15.843 1.00 94.94 156 PRO A O 1
ATOM 1267 N N . PRO A 1 157 ? 6.613 -6.439 -15.022 1.00 93.94 157 PRO A N 1
ATOM 1268 C CA . PRO A 1 157 ? 7.201 -7.170 -13.893 1.00 93.94 157 PRO A CA 1
ATOM 1269 C C . PRO A 1 157 ? 8.398 -8.067 -14.250 1.00 93.94 157 PRO A C 1
ATOM 1271 O O . PRO A 1 157 ? 9.392 -8.056 -13.526 1.00 93.94 157 PRO A O 1
ATOM 1274 N N . SER A 1 158 ? 8.343 -8.783 -15.372 1.00 94.75 158 SER A N 1
ATOM 1275 C CA . SER A 1 158 ? 9.402 -9.684 -15.847 1.00 94.75 158 SER A CA 1
ATOM 1276 C C . SER A 1 158 ? 10.680 -8.979 -16.323 1.00 94.75 158 SER A C 1
ATOM 1278 O O . SER A 1 158 ? 11.733 -9.611 -16.414 1.00 94.75 158 SER A O 1
ATOM 1280 N N . GLU A 1 159 ? 10.629 -7.668 -16.575 1.00 95.19 159 GLU A N 1
ATOM 1281 C CA . GLU A 1 159 ? 11.771 -6.830 -16.974 1.00 95.19 159 GLU A CA 1
ATOM 1282 C C . GLU A 1 159 ? 12.345 -6.007 -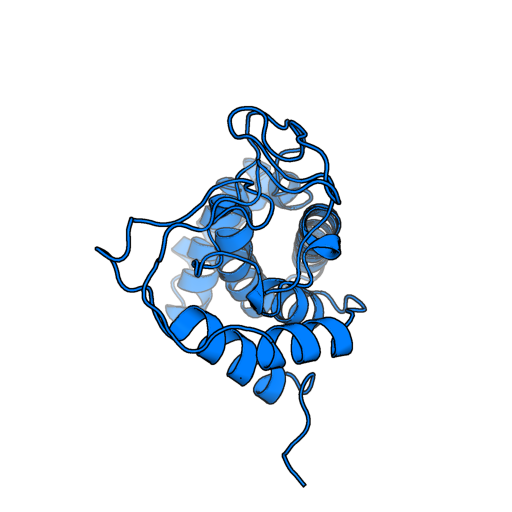15.801 1.00 95.19 159 GLU A C 1
ATOM 1284 O O . GLU A 1 159 ? 13.232 -5.164 -15.979 1.00 95.19 159 GLU A O 1
ATOM 1289 N N . ARG A 1 160 ? 11.842 -6.232 -14.582 1.00 93.44 160 ARG A N 1
ATOM 1290 C CA . ARG A 1 160 ? 12.262 -5.542 -13.357 1.00 93.44 160 ARG A CA 1
ATOM 1291 C C . ARG A 1 160 ? 12.971 -6.500 -12.406 1.00 93.44 160 ARG A C 1
ATOM 1293 O O . ARG A 1 160 ? 12.798 -7.714 -12.453 1.00 93.44 160 ARG A O 1
ATOM 1300 N N . ALA A 1 161 ? 13.785 -5.940 -11.515 1.00 93.31 161 ALA A N 1
ATOM 1301 C CA . ALA A 1 161 ? 14.343 -6.719 -10.418 1.00 93.31 161 ALA A CA 1
ATOM 1302 C C . ALA A 1 161 ? 13.233 -7.119 -9.436 1.00 93.31 161 ALA A C 1
ATOM 1304 O O . ALA A 1 161 ? 12.360 -6.307 -9.116 1.00 93.31 161 ALA A O 1
ATOM 1305 N N . VAL A 1 162 ? 13.318 -8.342 -8.909 1.00 92.38 162 VAL A N 1
ATOM 1306 C CA . VAL A 1 162 ? 12.469 -8.800 -7.803 1.00 92.38 162 VAL A CA 1
ATOM 1307 C C . VAL A 1 162 ? 12.644 -7.855 -6.621 1.00 92.38 162 VAL A C 1
ATOM 1309 O O . VAL A 1 162 ? 13.762 -7.467 -6.277 1.00 92.38 162 VAL A O 1
ATOM 1312 N N . MET A 1 163 ? 11.534 -7.482 -5.995 1.00 90.44 163 MET A N 1
ATOM 1313 C CA . MET A 1 163 ? 11.541 -6.602 -4.839 1.00 90.44 163 MET A CA 1
ATOM 1314 C C . MET A 1 163 ? 10.310 -6.831 -3.970 1.00 90.44 163 MET A C 1
ATOM 1316 O O . MET A 1 163 ? 9.296 -7.358 -4.418 1.00 90.44 163 MET A O 1
ATOM 1320 N N . ARG A 1 164 ? 10.384 -6.383 -2.720 1.00 90.00 164 ARG A N 1
ATOM 1321 C CA . ARG A 1 164 ? 9.206 -6.240 -1.863 1.00 90.00 164 ARG A CA 1
ATOM 1322 C C . ARG A 1 164 ? 8.413 -4.982 -2.229 1.00 90.00 164 ARG A C 1
ATOM 1324 O O . ARG A 1 164 ? 8.967 -4.048 -2.798 1.00 90.00 164 ARG A O 1
ATOM 1331 N N . TRP A 1 165 ? 7.152 -4.931 -1.804 1.00 90.88 165 TRP A N 1
ATOM 1332 C CA . TRP A 1 165 ? 6.252 -3.792 -2.033 1.00 90.88 165 TRP A CA 1
ATOM 1333 C C . TRP A 1 165 ? 6.680 -2.481 -1.355 1.00 90.88 165 TRP A C 1
ATOM 1335 O O . TRP A 1 165 ? 6.209 -1.425 -1.737 1.00 90.88 165 TRP A O 1
ATOM 1345 N N . ASP A 1 166 ? 7.609 -2.516 -0.394 1.00 90.81 166 ASP A N 1
ATOM 1346 C CA . ASP A 1 166 ? 8.190 -1.318 0.231 1.00 90.81 166 ASP A CA 1
ATOM 1347 C C . ASP A 1 166 ? 9.342 -0.691 -0.583 1.00 90.81 166 ASP A C 1
ATOM 1349 O O . ASP A 1 166 ? 10.131 0.096 -0.055 1.00 90.81 166 ASP A O 1
ATOM 1353 N N . LYS A 1 167 ? 9.510 -1.085 -1.851 1.00 91.12 167 LYS A N 1
ATOM 1354 C CA . LYS A 1 167 ? 10.597 -0.646 -2.733 1.00 91.12 167 LYS A CA 1
ATOM 1355 C C . LYS A 1 167 ? 10.053 0.051 -3.973 1.00 91.12 167 LYS A C 1
ATOM 1357 O O . LYS A 1 167 ? 9.034 -0.349 -4.507 1.00 91.12 167 LYS A O 1
ATOM 1362 N N . ASN A 1 168 ? 10.826 1.018 -4.468 1.00 90.94 168 ASN A N 1
ATOM 1363 C CA . ASN A 1 168 ? 10.493 1.800 -5.654 1.00 90.94 168 ASN A CA 1
ATOM 1364 C C . ASN A 1 168 ? 10.503 0.971 -6.963 1.00 90.94 168 ASN A C 1
ATOM 1366 O O . ASN A 1 168 ? 11.607 0.591 -7.398 1.00 90.94 168 ASN A O 1
ATOM 1370 N N . PRO A 1 169 ? 9.336 0.729 -7.608 1.00 92.06 169 PRO A N 1
ATOM 1371 C CA . PRO A 1 169 ? 9.230 -0.013 -8.866 1.00 92.06 169 PRO A CA 1
ATOM 1372 C C . PRO A 1 169 ? 9.786 0.751 -10.070 1.00 92.06 169 PRO A C 1
ATOM 1374 O O . PRO A 1 169 ? 10.116 0.123 -11.075 1.00 92.06 169 PRO A O 1
ATOM 1377 N N . TRP A 1 170 ? 9.923 2.075 -9.966 1.00 93.44 170 TRP A N 1
ATOM 1378 C CA . TRP A 1 170 ? 10.408 2.959 -11.026 1.00 93.44 170 TRP A CA 1
ATOM 1379 C C . TRP A 1 170 ? 11.932 3.001 -11.118 1.00 93.44 170 TRP A C 1
ATOM 1381 O O . TRP A 1 170 ? 12.473 3.575 -12.057 1.00 93.44 170 TRP A O 1
ATOM 1391 N N . SER A 1 171 ? 12.649 2.425 -10.148 1.00 94.12 171 SER A N 1
ATOM 1392 C CA . SER A 1 171 ? 14.111 2.494 -10.091 1.00 94.12 171 SER A CA 1
ATOM 1393 C C . SER A 1 171 ? 14.765 1.921 -11.353 1.00 94.12 171 SER A C 1
ATOM 1395 O O . SER A 1 171 ? 14.528 0.772 -11.724 1.00 94.12 171 SER A O 1
ATOM 1397 N N . ALA A 1 172 ? 15.637 2.711 -11.985 1.00 96.06 172 ALA A N 1
ATOM 1398 C CA . ALA A 1 172 ? 16.307 2.323 -13.224 1.00 96.06 172 ALA A CA 1
ATOM 1399 C C . ALA A 1 172 ? 17.311 1.175 -13.033 1.00 96.06 172 ALA A C 1
ATOM 1401 O O . ALA A 1 172 ? 17.550 0.407 -13.961 1.00 96.06 172 ALA A O 1
ATOM 1402 N N . VAL A 1 173 ? 17.907 1.052 -11.841 1.00 95.62 173 VAL A N 1
ATOM 1403 C CA . VAL A 1 173 ? 18.859 -0.015 -11.503 1.00 95.62 173 VAL A CA 1
ATOM 1404 C C . VAL A 1 173 ? 18.539 -0.548 -10.115 1.00 95.62 173 VAL A C 1
ATOM 1406 O O . VAL A 1 173 ? 18.584 0.200 -9.138 1.00 95.62 173 VAL A O 1
ATOM 1409 N N . ARG A 1 174 ? 18.248 -1.847 -10.004 1.00 94.50 174 ARG A N 1
ATOM 1410 C CA . ARG A 1 174 ? 17.862 -2.479 -8.733 1.00 94.50 174 ARG A CA 1
ATOM 1411 C C . ARG A 1 174 ? 18.382 -3.910 -8.633 1.00 94.50 174 ARG A C 1
ATOM 1413 O O . ARG A 1 174 ? 18.540 -4.583 -9.641 1.00 94.50 174 ARG A O 1
ATOM 1420 N N . GLY A 1 175 ? 18.630 -4.362 -7.405 1.00 94.12 175 GLY A N 1
ATOM 1421 C CA . GLY A 1 175 ? 18.992 -5.736 -7.048 1.00 94.12 175 GLY A CA 1
ATOM 1422 C C . GLY A 1 175 ? 20.253 -5.797 -6.185 1.00 94.12 175 GLY A C 1
ATOM 1423 O O . GLY A 1 175 ? 20.922 -4.786 -5.972 1.00 94.12 175 GLY A O 1
ATOM 1424 N N . PHE A 1 176 ? 20.597 -6.993 -5.709 1.00 95.75 176 PHE A N 1
ATOM 1425 C CA . PHE A 1 176 ? 21.720 -7.235 -4.794 1.00 95.75 176 PHE A CA 1
ATOM 1426 C C . PHE A 1 176 ? 22.746 -8.217 -5.374 1.00 95.75 176 PHE A C 1
ATOM 1428 O O . PHE A 1 176 ? 23.332 -9.020 -4.648 1.00 95.75 176 PHE A O 1
ATOM 1435 N N . GLY A 1 177 ? 22.958 -8.197 -6.693 1.00 96.06 177 GLY A N 1
ATOM 1436 C CA . GLY A 1 177 ? 23.933 -9.061 -7.364 1.00 96.06 177 GLY A CA 1
ATOM 1437 C C . GLY A 1 177 ? 23.682 -10.557 -7.143 1.00 96.06 177 GLY A C 1
ATOM 1438 O O . GLY A 1 177 ? 24.635 -11.338 -7.116 1.00 96.06 177 GLY A O 1
ATOM 1439 N N . GLY A 1 178 ? 22.424 -10.944 -6.900 1.00 95.88 178 GLY A N 1
ATOM 1440 C CA . GLY A 1 178 ? 22.033 -12.321 -6.592 1.00 95.88 178 GLY A CA 1
ATOM 1441 C C . GLY A 1 178 ? 22.528 -12.844 -5.238 1.00 95.88 178 GLY A C 1
ATOM 1442 O O . GLY A 1 178 ? 22.558 -14.051 -5.026 1.00 95.88 178 GLY A O 1
ATOM 1443 N N . GLN A 1 179 ? 22.954 -11.963 -4.325 1.00 96.81 179 GLN A N 1
ATOM 1444 C CA . GLN A 1 179 ? 23.420 -12.341 -2.980 1.00 96.81 179 GLN A CA 1
ATOM 1445 C C . GLN A 1 179 ? 22.289 -12.409 -1.944 1.00 96.81 179 GLN A C 1
ATOM 1447 O O . GLN A 1 179 ? 22.518 -12.811 -0.804 1.00 96.81 179 GLN A O 1
ATOM 1452 N N . VAL A 1 180 ? 21.088 -11.972 -2.324 1.00 95.44 180 VAL A N 1
ATOM 1453 C CA . VAL A 1 180 ? 19.904 -11.908 -1.467 1.00 95.44 180 VAL A CA 1
ATOM 1454 C C . VAL A 1 180 ? 18.742 -12.564 -2.199 1.00 95.44 180 VAL A C 1
ATOM 1456 O O . VAL A 1 180 ? 18.605 -12.424 -3.414 1.00 95.44 180 VAL A O 1
ATOM 1459 N N . GLU A 1 181 ? 17.915 -13.270 -1.440 1.00 94.56 181 GLU A N 1
ATOM 1460 C CA . GLU A 1 181 ? 16.640 -13.814 -1.887 1.00 94.56 181 GLU A CA 1
ATOM 1461 C C . GLU A 1 181 ? 15.512 -13.062 -1.174 1.00 94.56 181 GLU A C 1
ATOM 1463 O O . GLU A 1 181 ? 15.567 -12.835 0.040 1.00 94.56 181 GLU A O 1
ATOM 1468 N N . SER A 1 182 ? 14.508 -12.648 -1.940 1.00 92.94 182 SER A N 1
ATOM 1469 C CA . SER A 1 182 ? 13.333 -11.953 -1.434 1.00 92.94 182 SER A CA 1
ATOM 1470 C C . SER A 1 182 ? 12.318 -12.922 -0.820 1.00 92.94 182 SER A C 1
ATOM 1472 O O . SER A 1 182 ? 12.537 -14.126 -0.706 1.00 92.94 182 SER A O 1
ATOM 1474 N N . THR A 1 183 ? 11.171 -12.401 -0.387 1.00 91.31 183 THR A N 1
AT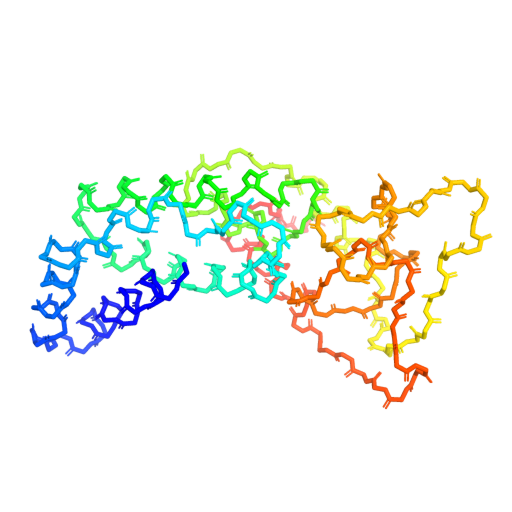OM 1475 C CA . THR A 1 183 ? 10.107 -13.218 0.214 1.00 91.31 183 THR A CA 1
ATOM 1476 C C . THR A 1 183 ? 8.964 -13.487 -0.761 1.00 91.31 183 THR A C 1
ATOM 1478 O O . THR A 1 183 ? 8.436 -12.569 -1.383 1.00 91.31 183 THR A O 1
ATOM 1481 N N . GLY A 1 184 ? 8.489 -14.737 -0.808 1.00 92.62 184 GLY A N 1
ATOM 1482 C CA . GLY A 1 184 ? 7.314 -15.125 -1.602 1.00 92.62 184 GLY A CA 1
ATOM 1483 C C . GLY A 1 184 ? 5.999 -14.480 -1.143 1.00 92.62 184 GLY A C 1
ATOM 1484 O O . GLY A 1 184 ? 4.999 -14.554 -1.855 1.00 92.62 184 GLY A O 1
ATOM 1485 N N . VAL A 1 185 ? 5.986 -13.810 0.020 1.00 92.19 185 VAL A N 1
ATOM 1486 C CA . VAL A 1 185 ? 4.841 -13.010 0.496 1.00 92.19 185 VAL A CA 1
ATOM 1487 C C . VAL A 1 185 ? 4.471 -11.921 -0.509 1.00 92.19 185 VAL A C 1
ATOM 1489 O O . VAL A 1 185 ? 3.289 -11.621 -0.646 1.00 92.19 185 VAL A O 1
ATOM 1492 N N . TYR A 1 186 ? 5.452 -11.392 -1.247 1.00 90.50 186 TYR A N 1
ATOM 1493 C CA . TYR A 1 186 ? 5.236 -10.428 -2.324 1.00 90.50 186 TYR A CA 1
ATOM 1494 C C . TYR A 1 186 ? 4.154 -10.890 -3.312 1.00 90.50 186 TYR A C 1
ATOM 1496 O O . TYR A 1 186 ? 3.251 -10.123 -3.620 1.00 90.50 186 TYR A O 1
ATOM 1504 N N . TRP A 1 187 ? 4.186 -12.157 -3.727 1.00 94.75 187 TRP A N 1
ATOM 1505 C CA . TRP A 1 187 ? 3.208 -12.722 -4.657 1.00 94.75 187 TRP A CA 1
ATOM 1506 C C . TRP A 1 187 ? 1.997 -13.320 -3.927 1.00 94.75 187 TRP A C 1
ATOM 1508 O O . TRP A 1 187 ? 0.846 -13.085 -4.292 1.00 94.75 187 TRP A O 1
ATOM 1518 N N . LEU A 1 188 ? 2.246 -14.083 -2.855 1.00 95.81 188 LEU A N 1
ATOM 1519 C CA . LEU A 1 188 ? 1.211 -14.863 -2.170 1.00 95.81 188 LEU A CA 1
ATOM 1520 C C . LEU A 1 188 ? 0.169 -13.991 -1.469 1.00 95.81 188 LEU A C 1
ATOM 1522 O O . LEU A 1 188 ? -1.015 -14.319 -1.515 1.00 95.81 188 LEU A O 1
ATOM 1526 N N . LEU A 1 189 ? 0.589 -12.911 -0.807 1.00 95.00 189 LEU A N 1
ATOM 1527 C CA . LEU A 1 189 ? -0.327 -12.048 -0.063 1.00 95.00 189 LEU A CA 1
ATOM 1528 C C . LEU A 1 189 ? -1.367 -11.389 -0.983 1.00 95.00 189 LEU A C 1
ATOM 1530 O O . LEU A 1 189 ? -2.554 -11.641 -0.767 1.00 95.00 189 LEU A O 1
ATOM 1534 N N . PRO A 1 190 ? -0.986 -10.621 -2.023 1.00 95.50 190 PRO A N 1
ATOM 1535 C CA . PRO A 1 190 ? -1.973 -10.018 -2.911 1.00 95.50 190 PRO A CA 1
ATOM 1536 C C . PRO A 1 190 ? -2.800 -11.051 -3.674 1.00 95.50 190 PRO A C 1
ATOM 1538 O O . PRO A 1 190 ? -3.994 -10.836 -3.854 1.00 95.50 190 PRO A O 1
ATOM 1541 N N . TYR A 1 191 ? -2.222 -12.193 -4.066 1.00 96.75 191 TYR A N 1
ATOM 1542 C CA . TYR A 1 191 ? -2.996 -13.266 -4.692 1.00 96.75 191 TYR A CA 1
ATOM 1543 C C . TYR A 1 191 ? -4.148 -13.728 -3.788 1.00 96.75 191 TYR A C 1
ATOM 1545 O O . TYR A 1 191 ? -5.308 -13.748 -4.204 1.00 96.75 191 TYR A O 1
ATOM 1553 N N . TRP A 1 192 ? -3.854 -14.070 -2.529 1.00 96.81 192 TRP A N 1
ATOM 1554 C CA . TRP A 1 192 ? -4.886 -14.529 -1.599 1.00 96.81 192 TRP A CA 1
ATOM 1555 C C . TRP A 1 192 ? -5.847 -13.415 -1.187 1.00 96.81 192 TRP A C 1
ATOM 1557 O O . TRP A 1 192 ? -7.030 -13.696 -1.008 1.00 96.81 192 TRP A O 1
ATOM 1567 N N . MET A 1 193 ? -5.388 -12.164 -1.102 1.00 95.44 193 MET A N 1
ATOM 1568 C CA . MET A 1 193 ? -6.265 -11.007 -0.896 1.00 95.44 193 MET A CA 1
ATOM 1569 C C . MET A 1 193 ? -7.245 -10.831 -2.055 1.00 95.44 193 MET A C 1
ATOM 1571 O O . MET A 1 193 ? -8.444 -10.716 -1.815 1.00 95.44 193 MET A O 1
ATOM 1575 N N . GLY A 1 194 ? -6.769 -10.897 -3.301 1.00 96.12 194 GLY A N 1
ATOM 1576 C CA . GLY A 1 194 ? -7.615 -10.827 -4.490 1.00 96.12 194 GLY A CA 1
ATOM 1577 C C . GLY A 1 194 ? -8.666 -11.938 -4.517 1.00 96.12 194 GLY A C 1
ATOM 1578 O O . GLY A 1 194 ? -9.829 -11.687 -4.818 1.00 96.12 194 GLY A O 1
ATOM 1579 N N . ARG A 1 195 ? -8.298 -13.164 -4.117 1.00 96.81 195 ARG A N 1
ATOM 1580 C CA . ARG A 1 195 ? -9.247 -14.285 -3.975 1.00 96.81 195 ARG A CA 1
ATOM 1581 C C . ARG A 1 195 ? -10.251 -14.077 -2.840 1.00 96.81 195 ARG A C 1
ATOM 1583 O O . ARG A 1 195 ? -11.414 -14.432 -2.996 1.00 96.81 195 ARG A O 1
ATOM 1590 N N . TYR A 1 196 ? -9.807 -13.544 -1.703 1.00 95.44 196 TYR A N 1
ATOM 1591 C CA . TYR A 1 196 ? -10.645 -13.327 -0.522 1.00 95.44 196 TYR A CA 1
ATOM 1592 C C . TYR A 1 196 ? -11.683 -12.221 -0.745 1.00 95.44 196 TYR A C 1
ATOM 1594 O O . TYR A 1 196 ? -12.855 -12.416 -0.434 1.00 95.44 196 TYR A O 1
ATOM 1602 N N . TYR A 1 197 ? -11.264 -11.092 -1.322 1.00 94.50 197 TYR A N 1
ATOM 1603 C CA . TYR A 1 197 ? -12.137 -9.953 -1.623 1.00 94.50 197 TYR A CA 1
ATOM 1604 C C . TYR A 1 197 ? -12.917 -10.105 -2.937 1.00 94.50 197 TYR A C 1
ATOM 1606 O O . TYR A 1 197 ? -13.779 -9.287 -3.235 1.00 94.50 197 TYR A O 1
ATOM 1614 N N . GLY A 1 198 ? -12.663 -11.168 -3.707 1.00 95.06 198 GLY A N 1
ATOM 1615 C CA . GLY A 1 198 ? -13.412 -11.483 -4.925 1.00 95.06 198 GLY A CA 1
ATOM 1616 C C . GLY A 1 198 ? -12.939 -10.756 -6.186 1.00 95.06 198 GLY A C 1
ATOM 1617 O O . GLY A 1 198 ? -13.573 -10.908 -7.226 1.00 95.06 198 GLY A O 1
ATOM 1618 N N . PHE A 1 199 ? -11.817 -10.033 -6.133 1.00 95.69 199 PHE A N 1
ATOM 1619 C CA . PHE A 1 199 ? -11.170 -9.450 -7.316 1.00 95.69 199 PHE A CA 1
ATOM 1620 C C . PHE A 1 199 ? -10.618 -10.518 -8.271 1.00 95.69 199 PHE A C 1
ATOM 1622 O O . PHE A 1 199 ? -10.524 -10.295 -9.473 1.00 95.69 199 PHE A O 1
ATOM 1629 N N . ILE A 1 200 ? -10.270 -11.697 -7.745 1.00 96.31 200 ILE A N 1
ATOM 1630 C CA . ILE A 1 200 ? -9.809 -12.846 -8.528 1.00 96.31 200 ILE A CA 1
ATOM 1631 C C . ILE A 1 200 ? -10.817 -13.988 -8.372 1.00 96.31 200 ILE A C 1
ATOM 1633 O O . ILE A 1 200 ? -11.050 -14.489 -7.267 1.00 96.31 200 ILE A O 1
ATOM 1637 N N . GLY A 1 201 ? -11.384 -14.433 -9.494 1.00 91.94 201 GLY A N 1
ATOM 1638 C CA . GLY A 1 201 ? -12.315 -15.560 -9.544 1.00 91.94 201 GLY A CA 1
ATOM 1639 C C . GLY A 1 201 ? -11.689 -16.902 -9.142 1.00 91.94 201 GLY A C 1
ATOM 1640 O O . GLY A 1 201 ? -10.468 -17.066 -9.062 1.00 91.94 201 GLY A O 1
ATOM 1641 N N . ALA A 1 202 ? -12.538 -17.899 -8.879 1.00 81.06 202 ALA A N 1
ATOM 1642 C CA . ALA A 1 202 ? -12.072 -19.278 -8.764 1.00 81.06 202 ALA A CA 1
ATOM 1643 C C . ALA A 1 202 ? -11.546 -19.773 -10.120 1.00 81.06 202 ALA A C 1
ATOM 1645 O O . ALA A 1 202 ? -12.052 -19.367 -11.162 1.00 81.06 202 ALA A O 1
ATOM 1646 N N . ALA A 1 203 ? -10.537 -20.646 -10.096 1.00 73.12 203 ALA A N 1
ATOM 1647 C CA . ALA A 1 203 ? -10.132 -21.351 -11.305 1.00 73.12 203 ALA A CA 1
ATOM 1648 C C . ALA A 1 203 ? -11.300 -22.232 -11.773 1.00 73.12 203 ALA A C 1
ATOM 1650 O O . ALA A 1 203 ? -11.853 -22.978 -10.958 1.00 73.12 203 ALA A O 1
ATOM 1651 N N . GLU A 1 204 ? -11.673 -22.100 -13.044 1.00 50.56 204 GLU A N 1
ATOM 1652 C CA . GLU A 1 204 ? -12.578 -23.032 -13.727 1.00 50.56 204 GLU A CA 1
ATOM 1653 C C . GLU A 1 204 ? -11.890 -24.374 -14.009 1.00 50.56 204 GLU A C 1
ATOM 1655 O O . GLU A 1 204 ? -10.673 -24.375 -14.319 1.00 50.56 204 GLU A O 1
#

Foldseek 3Di:
DVLLQLLLVLLLCCQVPVPVVSVVVSCCCVPVVVSLVCLLAVADPDLARGFLLSLVVCLVRLLSNLVRDDPVVSLVSNLSSLVNSCVQCLQVLQLSSQLSNCQRNVDDHPLVSVVQLLVQADPFQQQAKQAQPPDPVWDWDCPPHNPATFTPHADRNNNFGHDASRHDRRGRITGDNRPDGDDPCSNVVSVVSCVVSVSDDDDD